Protein AF-A0A1L9UPS9-F1 (afdb_monomer)

Mean predicted aligned error: 12.34 Å

Secondary structure (DSSP, 8-state):
---------------TT-----SEEEPPP-TTTT---S-SS--EEETTHHHHHHHHHHHHHHHH-GGGTTSS--S--TTT--HHHHHSTT--HHHHHHHHHHHHHHHHHIIIIIS------HHHH-HHHHHHH-HHHHHHHT-PPPHHHHHHHHHHHHHHHHHH-HHHHHHHHHHHHHHHHHHHHHTT---SSHHHHHHHHHHHTTHHHH---

Sequence (213 aa):
MDINEGCDSLEQGAEPNAIPFLHSEPAPLDDVTKSHLLTRFQPRRSKYSSVSHDACIECHVDLFGRAGVGKIIGGMNAYDGDFTALCAPEALPERIAFCSYFNEYAFVYDDTTVDAVQPTNPILEDAILTRALGIKKAKELTRPGDTQTKKQLLAKIWALLQEIDPDYLGRCHAKFIEWYETAKLMRDKHFTNLDAYLLNRALDCGAKLVNPS

Structure (mmCIF, N/CA/C/O backbone):
data_AF-A0A1L9UPS9-F1
#
_entry.id   AF-A0A1L9UPS9-F1
#
loop_
_atom_site.group_PDB
_atom_site.id
_atom_site.type_symbol
_atom_site.label_atom_id
_atom_site.label_alt_id
_atom_site.label_comp_id
_atom_site.label_asym_id
_atom_site.label_entity_id
_atom_site.label_seq_id
_atom_site.pdbx_PDB_ins_code
_atom_site.Cartn_x
_atom_site.Cartn_y
_atom_site.Cartn_z
_atom_site.occupancy
_atom_site.B_iso_or_equiv
_atom_site.auth_seq_id
_atom_site.auth_comp_id
_atom_site.auth_asym_id
_atom_site.auth_atom_id
_atom_site.pdbx_PDB_model_num
ATOM 1 N N . MET A 1 1 ? 7.012 -15.417 59.431 1.00 37.38 1 MET A N 1
ATOM 2 C CA . MET A 1 1 ? 8.041 -14.572 58.798 1.00 37.38 1 MET A CA 1
ATOM 3 C C . MET A 1 1 ? 7.720 -14.585 57.325 1.00 37.38 1 MET A C 1
ATOM 5 O O . MET A 1 1 ? 8.134 -15.495 56.622 1.00 37.38 1 MET A O 1
ATOM 9 N N . ASP A 1 2 ? 6.867 -13.647 56.933 1.00 36.28 2 ASP A N 1
ATOM 10 C CA . ASP A 1 2 ? 6.647 -13.280 55.541 1.00 36.28 2 ASP A CA 1
ATOM 11 C C . ASP A 1 2 ? 7.821 -12.427 55.084 1.00 36.28 2 ASP A C 1
ATOM 13 O O . ASP A 1 2 ? 8.235 -11.535 55.828 1.00 36.28 2 ASP A O 1
ATOM 17 N N . ILE A 1 3 ? 8.296 -12.647 53.861 1.00 34.41 3 ILE A N 1
ATOM 18 C CA . ILE A 1 3 ? 8.789 -11.545 53.040 1.00 34.41 3 ILE A CA 1
ATOM 19 C C . ILE A 1 3 ? 8.329 -11.803 51.607 1.00 34.41 3 ILE A C 1
ATOM 21 O O . ILE A 1 3 ? 8.584 -12.852 51.020 1.00 34.41 3 ILE A O 1
ATOM 25 N N . ASN A 1 4 ? 7.566 -10.834 51.132 1.00 35.59 4 ASN A N 1
ATOM 26 C CA . ASN A 1 4 ? 6.901 -10.719 49.854 1.00 35.59 4 ASN A CA 1
ATOM 27 C C . ASN A 1 4 ? 7.753 -9.749 49.020 1.00 35.59 4 ASN A C 1
ATOM 29 O O . ASN A 1 4 ? 7.946 -8.620 49.460 1.00 35.59 4 ASN A O 1
ATOM 33 N N . GLU A 1 5 ? 8.260 -10.163 47.862 1.00 33.78 5 GLU A N 1
ATOM 34 C CA . GLU A 1 5 ? 8.864 -9.289 46.841 1.00 33.78 5 GLU A CA 1
ATOM 35 C C . GLU A 1 5 ? 8.458 -9.912 45.488 1.00 33.78 5 GLU A C 1
ATOM 37 O O . GLU A 1 5 ? 8.829 -11.041 45.193 1.00 33.78 5 GLU A O 1
ATOM 42 N N . GLY A 1 6 ? 7.571 -9.353 44.662 1.00 30.53 6 GLY A N 1
ATOM 43 C CA . GLY A 1 6 ? 7.393 -7.942 44.341 1.00 30.53 6 GLY A CA 1
ATOM 44 C C . GLY A 1 6 ? 8.308 -7.555 43.177 1.00 30.53 6 GLY A C 1
ATOM 45 O O . GLY A 1 6 ? 9.150 -6.684 43.342 1.00 30.53 6 GLY A O 1
ATOM 46 N N . CYS A 1 7 ? 8.192 -8.217 42.018 1.00 31.61 7 CYS A N 1
ATOM 47 C CA . CYS A 1 7 ? 8.883 -7.8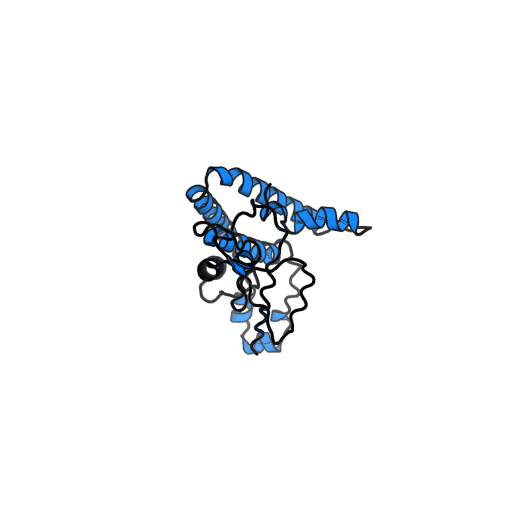02 40.792 1.00 31.61 7 CYS A CA 1
ATOM 48 C C . CYS A 1 7 ? 7.951 -6.923 39.945 1.00 31.61 7 CYS A C 1
ATOM 50 O O . CYS A 1 7 ? 7.500 -7.312 38.872 1.00 31.61 7 CYS A O 1
ATOM 52 N N . ASP A 1 8 ? 7.637 -5.741 40.478 1.00 37.38 8 ASP A N 1
ATOM 53 C CA . ASP A 1 8 ? 7.210 -4.592 39.684 1.00 37.38 8 ASP A CA 1
ATOM 54 C C . ASP A 1 8 ? 8.484 -3.893 39.195 1.00 37.38 8 ASP A C 1
ATOM 56 O O . ASP A 1 8 ? 9.086 -3.096 39.915 1.00 37.38 8 ASP A O 1
ATOM 60 N N . SER A 1 9 ? 8.929 -4.181 37.972 1.00 36.72 9 SER A N 1
ATOM 61 C CA . SER A 1 9 ? 9.888 -3.308 37.291 1.00 36.72 9 SER A CA 1
ATOM 62 C C . SER A 1 9 ? 9.106 -2.291 36.468 1.00 36.72 9 SER A C 1
ATOM 64 O O . SER A 1 9 ? 8.914 -2.448 35.263 1.00 36.72 9 SER A O 1
ATOM 66 N N . LEU A 1 10 ? 8.619 -1.259 37.158 1.00 35.84 10 LEU A N 1
ATOM 67 C CA . LEU A 1 10 ? 8.184 -0.010 36.546 1.00 35.84 10 LEU A CA 1
ATOM 68 C C . LEU A 1 10 ? 9.404 0.634 35.878 1.00 35.84 10 LEU A C 1
ATOM 70 O O . LEU A 1 10 ? 10.372 0.986 36.554 1.00 35.84 10 LEU A O 1
ATOM 74 N N . GLU A 1 11 ? 9.359 0.799 34.558 1.00 37.31 11 GLU A N 1
ATOM 75 C CA . GLU A 1 11 ? 10.309 1.641 33.834 1.00 37.31 11 GLU A CA 1
ATOM 76 C C . GLU A 1 11 ? 10.168 3.093 34.322 1.00 37.31 11 GLU A C 1
ATOM 78 O O . GLU A 1 11 ? 9.283 3.842 33.912 1.00 37.31 11 GLU A O 1
ATOM 83 N N . GLN A 1 12 ? 11.046 3.500 35.238 1.00 34.88 12 GLN A N 1
ATOM 84 C CA . GLN A 1 12 ? 11.272 4.903 35.563 1.00 34.88 12 GLN A CA 1
ATOM 85 C C . GLN A 1 12 ? 12.208 5.496 34.508 1.00 34.88 12 GLN A C 1
ATOM 87 O O . GLN A 1 12 ? 13.413 5.253 34.550 1.00 34.88 12 GLN A O 1
ATOM 92 N N . GLY A 1 13 ? 11.669 6.286 33.573 1.00 40.72 13 GLY A N 1
ATOM 93 C CA . GLY A 1 13 ? 12.525 7.092 32.696 1.00 40.72 13 GLY A CA 1
ATOM 94 C C . GLY A 1 13 ? 11.968 7.614 31.371 1.00 40.72 13 GLY A C 1
ATOM 95 O O . GLY A 1 13 ? 12.783 7.968 30.525 1.00 40.72 13 GLY A O 1
ATOM 96 N N . ALA A 1 14 ? 10.651 7.691 31.149 1.00 38.41 14 ALA A N 1
ATOM 97 C CA . ALA A 1 14 ? 10.101 8.281 29.922 1.00 38.41 14 ALA A CA 1
ATOM 98 C C . ALA A 1 14 ? 9.307 9.569 30.206 1.00 38.41 14 ALA A C 1
ATOM 100 O O . ALA A 1 14 ? 8.427 9.605 31.062 1.00 38.41 14 ALA A O 1
ATOM 101 N N . GLU A 1 15 ? 9.666 10.627 29.481 1.00 40.78 15 GLU A N 1
ATOM 102 C CA . GLU A 1 15 ? 9.068 11.969 29.469 1.00 40.78 15 GLU A CA 1
ATOM 103 C C . GLU A 1 15 ? 7.518 11.978 29.376 1.00 40.78 15 GLU A C 1
ATOM 105 O O . GLU A 1 15 ? 6.944 11.120 28.701 1.00 40.78 15 GLU A O 1
ATOM 110 N N . PRO A 1 16 ? 6.807 12.981 29.942 1.00 45.09 16 PRO A N 1
ATOM 111 C CA . PRO A 1 16 ? 5.342 12.965 30.097 1.00 45.09 16 PRO A CA 1
ATOM 112 C C . PRO A 1 16 ? 4.517 13.199 28.815 1.00 45.09 16 PRO A C 1
ATOM 114 O O . PRO A 1 16 ? 3.310 13.396 28.909 1.00 45.09 16 PRO A O 1
ATOM 117 N N . ASN A 1 17 ? 5.129 13.205 27.628 1.00 47.94 17 ASN A N 1
ATOM 118 C CA . ASN A 1 17 ? 4.477 13.612 26.373 1.00 47.94 17 ASN A CA 1
ATOM 119 C C . ASN A 1 17 ? 4.503 12.531 25.278 1.00 47.94 17 ASN A C 1
ATOM 121 O O . ASN A 1 17 ? 4.479 12.850 24.088 1.00 47.94 17 ASN A O 1
ATOM 125 N N . ALA A 1 18 ? 4.546 11.247 25.641 1.00 64.00 18 ALA A N 1
ATOM 126 C CA . ALA A 1 18 ? 4.316 10.190 24.661 1.00 64.00 18 ALA A CA 1
ATOM 127 C C . ALA A 1 18 ? 2.837 10.210 24.238 1.00 64.00 18 ALA A C 1
ATOM 129 O O . ALA A 1 18 ? 1.952 9.899 25.036 1.00 64.00 18 ALA A O 1
ATOM 130 N N . ILE A 1 19 ? 2.565 10.601 22.989 1.00 71.69 19 ILE A N 1
ATOM 131 C CA . ILE A 1 19 ? 1.224 10.491 22.401 1.00 71.69 19 ILE A CA 1
ATOM 132 C C . ILE A 1 19 ? 0.804 9.017 22.512 1.00 71.69 19 ILE A C 1
ATOM 134 O O . ILE A 1 19 ? 1.548 8.146 22.051 1.00 71.69 19 ILE A O 1
ATOM 138 N N . PRO A 1 20 ? -0.342 8.710 23.143 1.00 87.38 20 PRO A N 1
ATOM 139 C CA . PRO A 1 20 ? -0.763 7.330 23.317 1.00 87.38 20 PRO A CA 1
ATOM 140 C C . PRO A 1 20 ? -1.054 6.683 21.960 1.00 87.38 20 PRO A C 1
ATOM 142 O O . PRO A 1 20 ? -1.628 7.311 21.075 1.00 87.38 20 PRO A O 1
ATOM 145 N N . PHE A 1 21 ? -0.704 5.404 21.820 1.00 92.62 21 PHE A N 1
ATOM 146 C CA . PHE A 1 21 ? -1.134 4.579 20.691 1.00 92.62 21 PHE A CA 1
ATOM 147 C C . PHE A 1 21 ? -2.634 4.290 20.825 1.00 92.62 21 PHE A C 1
ATOM 149 O O . PHE A 1 21 ? -3.055 3.555 21.723 1.00 92.62 21 PHE A O 1
ATOM 156 N N . LEU A 1 22 ? -3.452 4.890 19.963 1.00 95.69 22 LEU A N 1
ATOM 157 C CA . LEU A 1 22 ? -4.912 4.814 20.043 1.00 95.69 22 LEU A CA 1
ATOM 158 C C . LEU A 1 22 ? -5.457 3.695 19.155 1.00 95.69 22 LEU A C 1
ATOM 160 O O . LEU A 1 22 ? -6.395 2.982 19.540 1.00 95.69 22 LEU A O 1
ATOM 164 N N . HIS A 1 23 ? -4.859 3.511 17.982 1.00 96.19 23 HIS A N 1
ATOM 165 C CA . HIS A 1 23 ? -5.416 2.697 16.905 1.00 96.19 23 HIS A CA 1
ATOM 166 C C . HIS A 1 23 ? -4.685 1.373 16.686 1.00 96.19 23 HIS A C 1
ATOM 168 O O . HIS A 1 23 ? -5.142 0.568 15.879 1.00 96.19 23 HIS A O 1
ATOM 174 N N . SER A 1 24 ? -3.633 1.087 17.455 1.00 95.69 24 SER A N 1
ATOM 175 C CA . SER A 1 24 ? -2.864 -0.154 17.340 1.00 95.69 24 SER A CA 1
ATOM 176 C C . SER A 1 24 ? -2.628 -0.885 18.656 1.00 95.69 24 SER A C 1
ATOM 178 O O . SER A 1 24 ? -2.708 -0.327 19.755 1.00 95.69 24 SER A O 1
ATOM 180 N N . GLU A 1 25 ? -2.272 -2.154 18.527 1.00 93.50 25 GLU A N 1
ATOM 181 C CA . GLU A 1 25 ? -1.799 -3.034 19.593 1.00 93.50 25 GLU A CA 1
ATOM 182 C C . GLU A 1 25 ? -0.373 -3.518 19.287 1.00 93.50 25 GLU A C 1
ATOM 184 O O . GLU A 1 25 ? 0.028 -3.510 18.120 1.00 93.50 25 GLU A O 1
ATOM 189 N N . PRO A 1 26 ? 0.428 -3.911 20.295 1.00 90.81 26 PRO A N 1
ATOM 190 C CA . PRO A 1 26 ? 1.690 -4.598 20.044 1.00 90.81 26 PRO A CA 1
ATOM 191 C C . PRO A 1 26 ? 1.451 -5.810 19.139 1.00 90.81 26 PRO A C 1
ATOM 193 O O . PRO A 1 26 ? 0.559 -6.614 19.404 1.00 90.81 26 PRO A O 1
ATOM 196 N N . ALA A 1 27 ? 2.223 -5.925 18.061 1.00 85.31 27 ALA A N 1
ATOM 197 C CA . ALA A 1 27 ? 2.132 -7.085 17.190 1.00 85.31 27 ALA A CA 1
ATOM 198 C C . ALA A 1 27 ? 2.580 -8.330 17.975 1.00 85.31 27 ALA A C 1
ATOM 200 O O . ALA A 1 27 ? 3.557 -8.242 18.731 1.00 85.31 27 ALA A O 1
ATOM 201 N N . PRO A 1 28 ? 1.885 -9.470 17.818 1.00 76.69 28 PRO A N 1
ATOM 202 C CA . PRO A 1 28 ? 2.290 -10.701 18.472 1.00 76.69 28 PRO A CA 1
ATOM 203 C C . PRO A 1 28 ? 3.690 -11.084 17.991 1.00 76.69 28 PRO A C 1
ATOM 205 O O . PRO A 1 28 ? 3.966 -11.106 16.792 1.00 76.69 28 PRO A O 1
ATOM 208 N N . LEU A 1 29 ? 4.588 -11.360 18.933 1.00 73.69 29 LEU A N 1
ATOM 209 C CA . LEU A 1 29 ? 5.857 -11.996 18.615 1.00 73.69 29 LEU A CA 1
ATOM 210 C C . LEU A 1 29 ? 5.585 -13.491 18.499 1.00 73.69 29 LEU A C 1
ATOM 212 O O . LEU A 1 29 ? 4.984 -14.082 19.392 1.00 73.69 29 LEU A O 1
ATOM 216 N N . ASP A 1 30 ? 5.985 -14.089 17.385 1.00 68.38 30 ASP A N 1
ATOM 217 C CA . ASP A 1 30 ? 5.849 -15.527 17.219 1.00 68.38 30 ASP A CA 1
ATOM 218 C C . ASP A 1 30 ? 6.858 -16.268 18.115 1.00 68.38 30 ASP A C 1
ATOM 220 O O . ASP A 1 30 ? 8.078 -16.209 17.910 1.00 68.38 30 ASP A O 1
ATOM 224 N N . ASP A 1 31 ? 6.321 -16.984 19.105 1.00 64.50 31 ASP A N 1
ATOM 225 C CA . ASP A 1 31 ? 7.077 -17.825 20.033 1.00 64.50 31 ASP A CA 1
ATOM 226 C C . ASP A 1 31 ? 7.769 -19.003 19.319 1.00 64.50 31 ASP A C 1
ATOM 228 O O . ASP A 1 31 ? 8.784 -19.515 19.803 1.00 64.50 31 ASP A O 1
ATOM 232 N N . VAL A 1 32 ? 7.258 -19.430 18.154 1.00 61.09 32 VAL A N 1
ATOM 233 C CA . VAL A 1 32 ? 7.776 -20.576 17.387 1.00 61.09 32 VAL A CA 1
ATOM 234 C C . VAL A 1 32 ? 9.036 -20.202 16.608 1.00 61.09 32 VAL A C 1
ATOM 236 O O . VAL A 1 32 ? 10.026 -20.937 16.652 1.00 61.09 32 VAL A O 1
ATOM 239 N N . THR A 1 33 ? 9.048 -19.053 15.928 1.00 59.16 33 THR A N 1
ATOM 240 C CA . THR A 1 33 ? 10.239 -18.546 15.223 1.00 59.16 33 THR A CA 1
ATOM 241 C C . THR A 1 33 ? 11.247 -17.863 16.144 1.00 59.16 33 THR A C 1
ATOM 243 O O . THR A 1 33 ? 12.352 -17.556 15.692 1.00 59.16 33 THR A O 1
ATOM 246 N N . LYS A 1 34 ? 10.905 -17.655 17.430 1.00 57.16 34 LYS A N 1
ATOM 247 C CA . LYS A 1 34 ? 11.702 -16.876 18.395 1.00 57.16 34 LYS A CA 1
ATOM 248 C C . LYS A 1 34 ? 12.145 -15.556 17.776 1.00 57.16 34 LYS A C 1
ATOM 250 O O . LYS A 1 34 ? 13.337 -15.259 17.788 1.00 57.16 34 LYS A O 1
ATOM 255 N N . SER A 1 35 ? 11.212 -14.836 17.151 1.00 56.44 35 SER A N 1
ATOM 256 C CA . SER A 1 35 ? 11.519 -13.705 16.272 1.00 56.44 35 SER A CA 1
ATOM 257 C C . SER A 1 35 ? 12.499 -12.727 16.933 1.00 56.44 35 SER A C 1
ATOM 259 O O . SER A 1 35 ? 12.133 -11.884 17.753 1.00 56.44 35 SER A O 1
ATOM 261 N N . HIS A 1 36 ? 13.784 -12.872 16.600 1.00 62.44 36 HIS A N 1
ATOM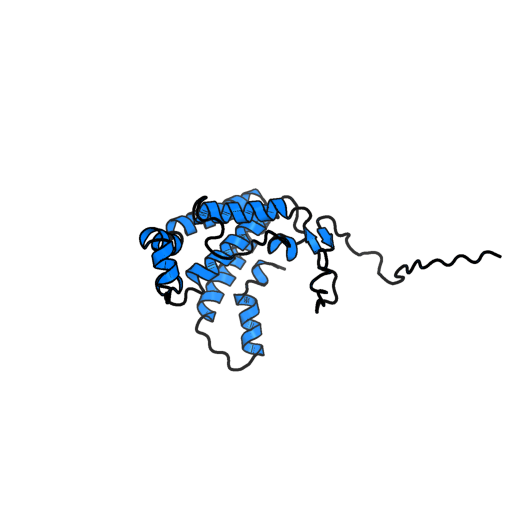 262 C CA . HIS A 1 36 ? 14.847 -11.985 17.042 1.00 62.44 36 HIS A CA 1
ATOM 263 C C . HIS A 1 36 ? 14.814 -10.790 16.112 1.00 62.44 36 HIS A C 1
ATOM 265 O O . HIS A 1 36 ? 15.553 -10.695 15.131 1.00 62.44 36 HIS A O 1
ATOM 271 N N . LEU A 1 37 ? 13.877 -9.899 16.393 1.00 63.62 37 LEU A N 1
ATOM 272 C CA . LEU A 1 37 ? 13.754 -8.669 15.656 1.00 63.62 37 LEU A CA 1
ATOM 273 C C . LEU A 1 37 ? 15.048 -7.860 15.793 1.00 63.62 37 LEU A C 1
ATOM 275 O O . LEU A 1 37 ? 15.525 -7.597 16.894 1.00 63.62 37 LEU A O 1
ATOM 279 N N . LEU A 1 38 ? 15.590 -7.409 14.661 1.00 69.19 38 LEU A N 1
ATOM 280 C CA . LEU A 1 38 ? 16.681 -6.428 14.651 1.00 69.19 38 LEU A CA 1
ATOM 281 C C . LEU A 1 38 ? 16.209 -5.041 15.121 1.00 69.19 38 LEU A C 1
ATOM 283 O O . LEU A 1 38 ? 17.026 -4.142 15.327 1.00 69.19 38 LEU A O 1
ATOM 287 N N . THR A 1 39 ? 14.892 -4.845 15.261 1.00 70.00 39 THR A N 1
ATOM 288 C CA . THR A 1 39 ? 14.316 -3.579 15.705 1.00 70.00 39 THR A CA 1
ATOM 289 C C . THR A 1 39 ? 14.501 -3.379 17.206 1.00 70.00 39 THR A C 1
ATOM 291 O O . THR A 1 39 ? 14.318 -4.287 18.012 1.00 70.00 39 THR A O 1
ATOM 294 N N . ARG A 1 40 ? 14.834 -2.141 17.579 1.00 76.44 40 ARG A N 1
ATOM 295 C CA . ARG A 1 40 ? 14.851 -1.667 18.971 1.00 76.44 40 ARG A CA 1
ATOM 296 C C . ARG A 1 40 ? 13.486 -1.146 19.433 1.00 76.44 40 ARG A C 1
ATOM 298 O O . ARG A 1 40 ? 13.369 -0.642 20.542 1.00 76.44 40 ARG A O 1
ATOM 305 N N . PHE A 1 41 ? 12.478 -1.229 18.570 1.00 79.75 41 PHE A N 1
ATOM 306 C CA . PHE A 1 41 ? 11.119 -0.757 18.806 1.00 79.75 41 PHE A CA 1
ATOM 307 C C . PHE A 1 41 ? 10.151 -1.935 18.795 1.00 79.75 41 PHE A C 1
ATOM 309 O O . PHE A 1 41 ? 10.299 -2.833 17.965 1.00 79.75 41 PHE A O 1
ATOM 316 N N . GLN A 1 42 ? 9.136 -1.890 19.660 1.00 84.25 42 GLN A N 1
ATOM 317 C CA . GLN A 1 42 ? 8.028 -2.844 19.671 1.00 84.25 42 GLN A CA 1
ATOM 318 C C . GLN A 1 42 ? 7.191 -2.688 18.389 1.00 84.25 42 GLN A C 1
ATOM 320 O O . GLN A 1 42 ? 6.550 -1.642 18.232 1.00 84.25 42 GLN A O 1
ATOM 325 N N . PRO A 1 43 ? 7.139 -3.687 17.483 1.00 87.12 43 PRO A N 1
ATOM 326 C CA . PRO A 1 43 ? 6.241 -3.624 16.338 1.00 87.12 43 PRO A CA 1
ATOM 327 C C . PRO A 1 43 ? 4.789 -3.586 16.799 1.00 87.12 43 PRO A C 1
ATOM 329 O O . PRO A 1 43 ? 4.438 -4.133 17.853 1.00 87.12 43 PRO A O 1
ATOM 332 N N . ARG A 1 44 ? 3.942 -2.941 15.999 1.00 90.88 44 ARG A N 1
ATOM 333 C CA . ARG A 1 44 ? 2.521 -2.760 16.286 1.00 90.88 44 ARG A CA 1
ATOM 334 C C . ARG A 1 44 ? 1.688 -3.116 15.066 1.00 90.88 44 ARG A C 1
ATOM 336 O O . ARG A 1 44 ? 2.157 -2.995 13.940 1.00 90.88 44 ARG A O 1
ATOM 343 N N . ARG A 1 45 ? 0.451 -3.524 15.313 1.00 93.31 45 ARG A N 1
ATOM 344 C CA . ARG A 1 45 ? -0.550 -3.839 14.297 1.00 93.31 45 ARG A CA 1
ATOM 345 C C . ARG A 1 45 ? -1.789 -2.992 14.532 1.00 93.3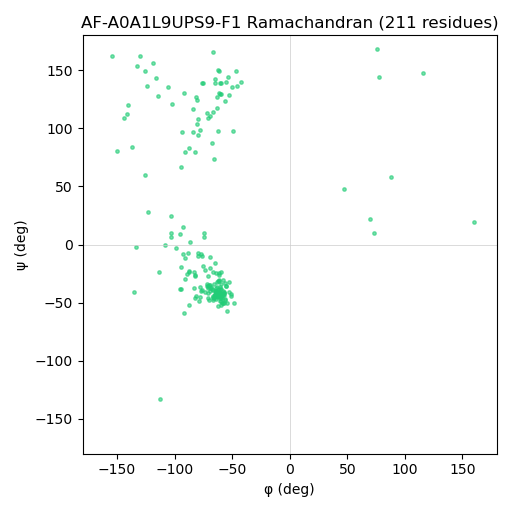1 45 ARG A C 1
ATOM 347 O O . ARG A 1 45 ? -2.228 -2.840 15.673 1.00 93.31 45 ARG A O 1
ATOM 354 N N . SER A 1 46 ? -2.357 -2.441 13.464 1.00 95.75 46 SER A N 1
ATOM 355 C CA . SER A 1 46 ? -3.619 -1.710 13.550 1.00 95.75 46 SER A CA 1
ATOM 356 C C . SER A 1 46 ? -4.750 -2.603 14.071 1.00 95.75 46 SER A C 1
ATOM 358 O O . SER A 1 46 ? -4.922 -3.738 13.624 1.00 95.75 46 SER A O 1
ATOM 360 N N . LYS A 1 47 ? -5.591 -2.054 14.952 1.00 96.25 47 LYS A N 1
ATOM 361 C CA . LYS A 1 47 ? -6.854 -2.669 15.396 1.00 96.25 47 LYS A CA 1
ATO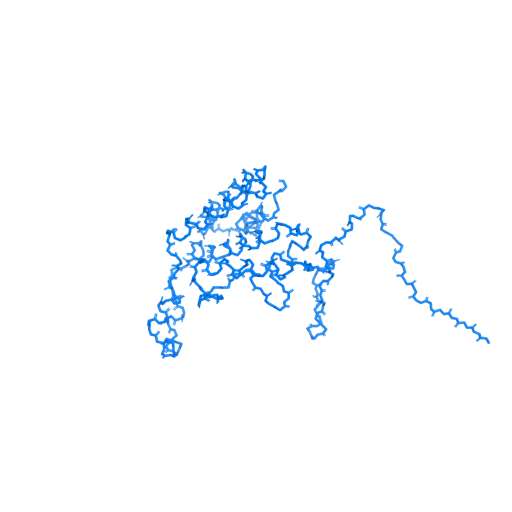M 362 C C . LYS A 1 47 ? -7.866 -2.803 14.251 1.00 96.25 47 LYS A C 1
ATOM 364 O O . LYS A 1 47 ? -8.826 -3.556 14.368 1.00 96.25 47 LYS A O 1
ATOM 369 N N . TYR A 1 48 ? -7.644 -2.088 13.147 1.00 96.50 48 TYR A N 1
ATOM 370 C CA . TYR A 1 48 ? -8.498 -2.067 11.959 1.00 96.50 48 TYR A CA 1
ATOM 371 C C . TYR A 1 48 ? -7.926 -2.907 10.809 1.00 96.50 48 TYR A C 1
ATOM 373 O O . TYR A 1 48 ? -8.244 -2.668 9.646 1.00 96.50 48 TYR A O 1
ATOM 381 N N . SER A 1 49 ? -7.088 -3.904 11.114 1.00 94.69 49 SER A N 1
ATOM 382 C CA . SER A 1 49 ? -6.454 -4.751 10.096 1.00 94.69 49 SER A CA 1
ATOM 383 C C . SER A 1 49 ? -7.457 -5.478 9.193 1.00 94.69 49 SER A C 1
ATOM 385 O O . SER A 1 49 ? -7.155 -5.680 8.026 1.00 94.69 49 SER A O 1
ATOM 387 N N . SER A 1 50 ? -8.658 -5.825 9.669 1.00 95.06 50 SER A N 1
ATOM 388 C CA . SER A 1 50 ? -9.692 -6.414 8.803 1.00 95.06 50 SER A CA 1
ATOM 389 C C . SER A 1 50 ? -10.181 -5.437 7.731 1.00 95.06 50 SER A C 1
ATOM 391 O O . SER A 1 50 ? -10.284 -5.808 6.571 1.00 95.06 50 SER A O 1
ATOM 393 N N . VAL A 1 51 ? -10.409 -4.174 8.101 1.00 96.69 51 VAL A N 1
ATOM 394 C CA . VAL A 1 51 ? -10.822 -3.102 7.178 1.00 96.69 51 VAL A CA 1
ATOM 395 C C . VAL A 1 51 ? -9.732 -2.833 6.136 1.00 96.69 51 VAL A C 1
ATOM 397 O O . VAL A 1 51 ? -10.015 -2.666 4.952 1.00 96.69 51 VAL A O 1
ATOM 400 N N . SER A 1 52 ? -8.482 -2.815 6.594 1.00 96.81 52 SER A N 1
ATOM 401 C CA . SER A 1 52 ? -7.274 -2.706 5.772 1.00 96.81 52 SER A CA 1
ATOM 402 C C . SER A 1 52 ? -7.206 -3.845 4.739 1.00 96.81 52 SER A C 1
ATOM 404 O O . SER A 1 52 ? -7.122 -3.605 3.533 1.00 96.81 52 SER A O 1
ATOM 406 N N . HIS A 1 53 ? -7.375 -5.086 5.200 1.00 96.12 53 HIS A N 1
ATOM 407 C CA . HIS A 1 53 ? -7.346 -6.289 4.374 1.00 96.12 53 HIS A CA 1
ATOM 408 C C . HIS A 1 53 ? -8.497 -6.357 3.357 1.00 96.12 53 HIS A C 1
ATOM 410 O O . HIS A 1 53 ? -8.265 -6.665 2.187 1.00 96.12 53 HIS A O 1
ATOM 416 N N . ASP A 1 54 ? -9.723 -6.025 3.770 1.00 96.50 54 ASP A N 1
ATOM 417 C CA . ASP A 1 54 ? -10.896 -5.996 2.891 1.00 96.50 54 ASP A CA 1
ATOM 418 C C . ASP A 1 54 ? -10.704 -5.006 1.733 1.00 96.50 54 ASP A C 1
ATOM 420 O O . ASP A 1 54 ? -11.065 -5.305 0.593 1.00 96.50 54 ASP A O 1
ATOM 424 N N . ALA A 1 55 ? -10.068 -3.859 1.989 1.00 97.06 55 ALA A N 1
ATOM 425 C CA . ALA A 1 55 ? -9.760 -2.873 0.958 1.00 97.06 55 ALA A CA 1
ATOM 426 C C . ALA A 1 55 ? -8.694 -3.364 -0.040 1.00 97.06 55 ALA A C 1
ATOM 428 O O . ALA A 1 55 ? -8.808 -3.108 -1.243 1.00 97.06 55 ALA A O 1
ATOM 429 N N . CYS A 1 56 ? -7.688 -4.118 0.417 1.00 96.44 56 CYS A N 1
ATOM 430 C CA . CYS A 1 56 ? -6.754 -4.795 -0.486 1.00 96.44 56 CYS A CA 1
ATOM 431 C C . CYS A 1 56 ? -7.473 -5.847 -1.353 1.00 96.44 56 CYS A C 1
ATOM 433 O O . CYS A 1 56 ? -7.264 -5.897 -2.568 1.00 96.44 56 CYS A O 1
ATOM 435 N N . ILE A 1 57 ? -8.377 -6.643 -0.767 1.00 95.44 57 ILE A N 1
ATOM 436 C CA . ILE A 1 57 ? -9.209 -7.598 -1.519 1.00 95.44 57 ILE A CA 1
ATOM 437 C C . ILE A 1 57 ? -10.053 -6.863 -2.565 1.00 95.44 57 ILE A C 1
ATOM 439 O O . ILE A 1 57 ? -10.114 -7.299 -3.716 1.00 95.44 57 ILE A O 1
ATOM 443 N N . GLU A 1 58 ? -10.682 -5.745 -2.200 1.00 96.69 58 GLU A N 1
ATOM 444 C CA . GLU A 1 58 ? -11.462 -4.921 -3.126 1.00 96.69 58 GLU A CA 1
ATOM 445 C C . GLU A 1 58 ? -10.607 -4.434 -4.302 1.00 96.69 58 GLU A C 1
ATOM 447 O O . GLU A 1 58 ? -11.028 -4.555 -5.452 1.00 96.69 58 GLU A O 1
ATOM 452 N N . CYS A 1 59 ? -9.378 -3.977 -4.044 1.00 95.12 59 CYS A N 1
ATOM 453 C CA . CYS A 1 59 ? -8.439 -3.579 -5.093 1.00 95.12 59 CYS A CA 1
ATOM 454 C C . CYS A 1 59 ? -8.179 -4.723 -6.086 1.00 95.12 59 CYS A C 1
ATOM 456 O O . CYS A 1 59 ? -8.241 -4.533 -7.304 1.00 95.12 59 CYS A O 1
ATOM 458 N N . HIS A 1 60 ? -7.986 -5.946 -5.590 1.00 92.44 60 HIS A N 1
ATOM 459 C CA . HIS A 1 60 ? -7.843 -7.121 -6.447 1.00 92.44 60 HIS A CA 1
ATOM 460 C C . HIS A 1 60 ? -9.106 -7.448 -7.244 1.00 92.44 60 HIS A C 1
ATOM 462 O O . HIS A 1 60 ? -9.012 -7.832 -8.413 1.00 92.44 60 HIS A O 1
ATOM 468 N N . VAL A 1 61 ? -10.285 -7.318 -6.632 1.00 93.62 61 VAL A N 1
ATOM 469 C CA . VAL A 1 61 ? -11.564 -7.527 -7.320 1.00 93.62 61 VAL A CA 1
ATOM 470 C C . VAL A 1 61 ? -11.727 -6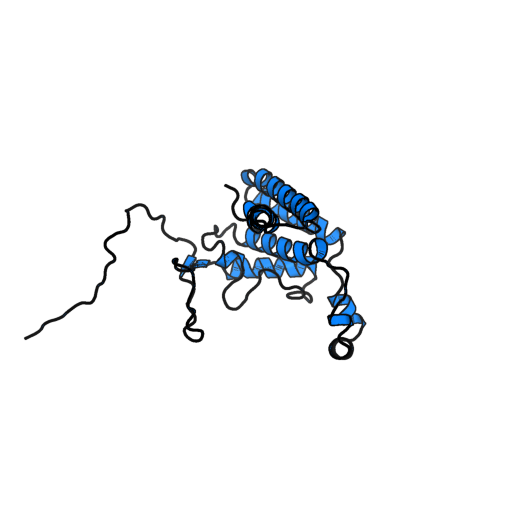.519 -8.456 1.00 93.62 61 VAL A C 1
ATOM 472 O O . VAL A 1 61 ? -12.140 -6.910 -9.546 1.00 93.62 61 VAL A O 1
ATOM 475 N N . ASP A 1 62 ? -11.354 -5.262 -8.244 1.00 92.31 62 ASP A N 1
ATOM 476 C CA . ASP A 1 62 ? -11.452 -4.218 -9.263 1.00 92.31 62 ASP A CA 1
ATOM 477 C C . ASP A 1 62 ? -10.421 -4.402 -10.388 1.00 92.31 62 ASP A C 1
ATOM 479 O O . ASP A 1 62 ? -10.721 -4.166 -11.561 1.00 92.31 62 ASP A O 1
ATOM 483 N N . LEU A 1 63 ? -9.215 -4.874 -10.060 1.00 87.88 63 LEU A N 1
ATOM 484 C CA . LEU A 1 63 ? -8.149 -5.124 -11.034 1.00 87.88 63 LEU A CA 1
ATOM 485 C C . LEU A 1 63 ? -8.366 -6.399 -11.860 1.00 87.88 63 LEU A C 1
ATOM 487 O O . LEU A 1 63 ? -8.040 -6.433 -13.051 1.00 87.88 63 LEU A O 1
ATOM 491 N N . PHE A 1 64 ? -8.864 -7.464 -11.230 1.00 87.19 64 PHE A N 1
ATOM 492 C CA . PHE A 1 64 ? -8.807 -8.825 -11.775 1.00 87.19 64 PHE A CA 1
ATOM 493 C C . PHE A 1 64 ? -10.127 -9.598 -11.691 1.00 87.19 64 PHE A C 1
ATOM 495 O O . PHE A 1 64 ? -10.205 -10.735 -12.165 1.00 87.19 64 PHE A O 1
ATOM 502 N N . GLY A 1 65 ? -11.169 -9.007 -11.110 1.00 89.12 65 GLY A N 1
ATOM 503 C CA . GLY A 1 65 ? -12.416 -9.685 -10.780 1.00 89.12 65 GLY A CA 1
ATOM 504 C C . GLY A 1 65 ? -12.292 -10.582 -9.545 1.00 89.12 65 GLY A C 1
ATOM 505 O O . GLY A 1 65 ? -11.204 -10.915 -9.080 1.00 89.12 65 GLY A O 1
ATOM 506 N N . ARG A 1 66 ? -13.435 -11.049 -9.027 1.00 90.19 66 ARG A N 1
ATOM 507 C CA . ARG A 1 66 ? -13.504 -11.897 -7.816 1.00 90.19 66 ARG A CA 1
ATOM 508 C C . ARG A 1 66 ? -12.652 -13.166 -7.884 1.00 90.19 66 ARG A C 1
ATOM 510 O O . ARG A 1 66 ? -12.097 -13.580 -6.877 1.00 90.19 66 ARG A O 1
ATOM 517 N N . ALA A 1 67 ? -12.543 -13.781 -9.060 1.00 86.69 67 ALA A N 1
ATOM 518 C CA . ALA A 1 67 ? -11.729 -14.981 -9.251 1.00 86.69 67 ALA A CA 1
ATOM 519 C C . ALA A 1 67 ? -10.215 -14.691 -9.320 1.00 86.69 67 ALA A C 1
ATOM 521 O O . ALA A 1 67 ? -9.424 -15.629 -9.337 1.00 86.69 67 ALA A O 1
ATOM 522 N N . GLY A 1 68 ? -9.820 -13.416 -9.398 1.00 84.06 68 GLY A N 1
ATOM 523 C CA . GLY A 1 68 ? -8.435 -12.961 -9.496 1.00 84.06 68 GLY A CA 1
ATOM 524 C C . GLY A 1 68 ? -7.857 -12.402 -8.192 1.00 84.06 68 GLY A C 1
ATOM 525 O O . GLY A 1 68 ? -6.767 -11.830 -8.208 1.00 84.06 68 GLY A O 1
ATOM 526 N N . VAL A 1 69 ? -8.554 -12.549 -7.063 1.00 88.62 69 VAL A N 1
ATOM 527 C CA . VAL A 1 69 ? -7.993 -12.202 -5.748 1.00 88.62 69 VAL A CA 1
ATOM 528 C C . VAL A 1 69 ? -6.764 -13.072 -5.469 1.00 88.62 69 VAL A C 1
ATOM 530 O O . VAL A 1 69 ? -6.798 -14.281 -5.683 1.00 88.62 69 VAL A O 1
ATOM 533 N N . GLY A 1 70 ? -5.656 -12.442 -5.064 1.00 84.75 70 GLY A N 1
ATOM 534 C CA . GLY A 1 70 ? -4.362 -13.113 -4.864 1.00 84.75 70 GLY A CA 1
ATOM 535 C C . GLY A 1 70 ? -3.618 -13.515 -6.147 1.00 84.75 70 GLY A C 1
ATOM 536 O O . GLY A 1 70 ? -2.631 -14.239 -6.075 1.00 84.75 70 GLY A O 1
ATOM 537 N N . LYS A 1 71 ? -4.066 -13.067 -7.329 1.00 82.69 71 LYS A N 1
ATOM 538 C CA . LYS A 1 71 ? -3.400 -13.349 -8.616 1.00 82.69 71 LYS A CA 1
ATOM 539 C C . LYS A 1 71 ? -1.969 -12.796 -8.700 1.00 82.69 71 LYS A C 1
ATOM 541 O O . LYS A 1 71 ? -1.142 -13.371 -9.399 1.00 82.69 71 LYS A O 1
ATOM 546 N N . ILE A 1 72 ? -1.709 -11.678 -8.027 1.00 82.50 72 ILE A N 1
ATOM 547 C CA . ILE A 1 72 ? -0.396 -11.038 -7.877 1.00 82.50 72 ILE A CA 1
ATOM 548 C C . ILE A 1 72 ? -0.159 -10.858 -6.377 1.00 82.50 72 ILE A C 1
ATOM 550 O O . ILE A 1 72 ? -1.123 -10.729 -5.622 1.00 82.50 72 ILE A O 1
ATOM 554 N N . ILE A 1 73 ? 1.095 -10.907 -5.939 1.00 83.06 73 ILE A N 1
ATOM 555 C CA . ILE A 1 73 ? 1.442 -10.645 -4.542 1.00 83.06 73 ILE A CA 1
ATOM 556 C C . ILE A 1 73 ? 1.566 -9.130 -4.383 1.00 83.06 73 ILE A C 1
ATOM 558 O O . ILE A 1 73 ? 2.412 -8.523 -5.023 1.00 83.06 73 ILE A O 1
ATOM 562 N N . GLY A 1 74 ? 0.707 -8.528 -3.564 1.00 87.56 74 GLY A N 1
ATOM 563 C CA . GLY A 1 74 ? 0.815 -7.125 -3.167 1.00 87.56 74 GLY A CA 1
ATOM 564 C C . GLY A 1 74 ? 1.146 -6.995 -1.682 1.00 87.56 74 GLY A C 1
ATOM 565 O O . GLY A 1 74 ? 2.027 -7.685 -1.168 1.00 87.56 74 GLY A O 1
ATOM 566 N N . GLY A 1 75 ? 0.426 -6.124 -0.980 1.00 89.50 75 GLY A N 1
ATOM 567 C CA . GLY A 1 75 ? 0.578 -5.884 0.453 1.00 89.50 75 GLY A CA 1
ATOM 568 C C . GLY A 1 75 ? -0.265 -6.807 1.339 1.00 89.50 75 GLY A C 1
ATOM 569 O O . GLY A 1 75 ? -0.109 -6.769 2.559 1.00 89.50 75 GLY A O 1
ATOM 570 N N . MET A 1 76 ? -1.155 -7.632 0.773 1.00 90.75 76 MET A N 1
ATOM 571 C CA . MET A 1 76 ? -1.993 -8.557 1.547 1.00 90.75 76 MET A CA 1
ATOM 572 C C . MET A 1 76 ? -1.181 -9.616 2.307 1.00 90.75 76 MET A C 1
ATOM 574 O O . MET A 1 76 ? -0.457 -10.414 1.714 1.00 90.75 76 MET A O 1
ATOM 578 N N . ASN A 1 77 ? -1.420 -9.724 3.615 1.00 87.94 77 ASN A N 1
ATOM 579 C CA . ASN A 1 77 ? -0.997 -10.856 4.438 1.00 87.94 77 ASN A CA 1
ATOM 580 C C . ASN A 1 77 ? -2.105 -11.174 5.455 1.00 87.94 77 ASN A C 1
ATOM 582 O O . ASN A 1 77 ? -2.402 -10.381 6.344 1.00 87.94 77 ASN A O 1
ATOM 586 N N . ALA A 1 78 ? -2.739 -12.338 5.296 1.00 81.00 78 ALA A N 1
ATOM 587 C CA . ALA A 1 78 ? -3.864 -12.767 6.128 1.00 81.00 78 ALA A CA 1
ATOM 588 C C . ALA A 1 78 ? -3.447 -13.331 7.501 1.00 81.00 78 ALA A C 1
ATOM 590 O O . ALA A 1 78 ? -4.311 -13.584 8.336 1.00 81.00 78 ALA A O 1
ATOM 591 N N . TYR A 1 79 ? -2.150 -13.569 7.721 1.00 82.44 79 TYR A N 1
ATOM 592 C CA . TYR A 1 79 ? -1.629 -14.147 8.957 1.00 82.44 79 TYR A CA 1
ATOM 593 C C . TYR A 1 79 ? -1.239 -13.050 9.958 1.00 82.44 79 TYR A C 1
ATOM 595 O O . TYR A 1 79 ? -1.831 -12.959 11.033 1.00 82.44 79 TYR A O 1
ATOM 603 N N . ASP A 1 80 ? -0.313 -12.167 9.575 1.00 81.06 80 ASP A N 1
ATOM 604 C CA . ASP A 1 80 ? 0.220 -11.132 10.478 1.00 81.06 80 ASP A CA 1
ATOM 605 C C . ASP A 1 80 ? -0.498 -9.779 10.354 1.00 81.06 80 ASP A C 1
ATOM 607 O O . ASP A 1 80 ? -0.452 -8.964 11.277 1.00 81.06 80 ASP A O 1
ATOM 611 N N . GLY A 1 81 ? -1.202 -9.553 9.243 1.00 86.06 81 GLY A N 1
ATOM 612 C CA . GLY A 1 81 ? -1.783 -8.267 8.854 1.00 86.06 81 GLY A CA 1
ATOM 613 C C . GLY A 1 81 ? -1.142 -7.742 7.571 1.00 86.06 81 GLY A C 1
ATOM 614 O O . GLY A 1 81 ? 0.033 -7.989 7.305 1.00 86.06 81 GLY A O 1
ATOM 615 N N . ASP A 1 82 ? -1.918 -7.033 6.753 1.00 93.19 82 ASP A N 1
ATOM 616 C CA . ASP A 1 82 ? -1.415 -6.440 5.515 1.00 93.19 82 ASP A CA 1
ATOM 617 C C . ASP A 1 82 ? -0.392 -5.321 5.776 1.00 93.19 82 ASP A C 1
ATOM 619 O O . ASP A 1 82 ? -0.259 -4.790 6.884 1.00 93.19 82 ASP A O 1
ATOM 623 N N . PHE A 1 83 ? 0.330 -4.949 4.719 1.00 94.25 83 PHE A N 1
ATOM 624 C CA . PHE A 1 83 ? 1.394 -3.951 4.762 1.00 94.25 83 PHE A CA 1
ATOM 625 C C . PHE A 1 83 ? 0.960 -2.644 5.436 1.00 94.25 83 PHE A C 1
ATOM 627 O O . PHE A 1 83 ? 1.693 -2.108 6.265 1.00 94.25 83 PHE A O 1
ATOM 634 N N . THR A 1 84 ? -0.233 -2.128 5.131 1.00 95.69 84 THR A N 1
ATOM 635 C CA . THR A 1 84 ? -0.685 -0.843 5.683 1.00 95.69 84 THR A CA 1
ATOM 636 C C . THR A 1 84 ? -0.999 -0.970 7.169 1.00 95.69 84 THR A C 1
ATOM 638 O O . THR A 1 84 ? -0.575 -0.121 7.955 1.00 95.69 84 THR A O 1
ATOM 641 N N . ALA A 1 85 ? -1.655 -2.058 7.579 1.00 95.38 85 ALA A N 1
ATOM 642 C CA . ALA A 1 85 ? -1.952 -2.326 8.984 1.00 95.38 85 ALA A CA 1
ATOM 643 C C . ALA A 1 85 ? -0.694 -2.480 9.861 1.00 95.38 85 ALA A C 1
ATOM 645 O O . ALA A 1 85 ? -0.765 -2.220 11.067 1.00 95.38 85 ALA A O 1
ATOM 646 N N . LEU A 1 86 ? 0.440 -2.887 9.278 1.00 92.88 86 LEU A N 1
ATOM 647 C CA . LEU A 1 86 ? 1.719 -3.063 9.975 1.00 92.88 86 LEU A CA 1
ATOM 648 C C . LEU A 1 86 ? 2.645 -1.840 9.883 1.00 92.88 86 LEU A C 1
ATOM 650 O O . LEU A 1 86 ? 3.325 -1.510 10.854 1.00 92.88 86 LEU A O 1
ATOM 654 N N . CYS A 1 87 ? 2.686 -1.153 8.740 1.00 92.56 87 CYS A N 1
ATOM 655 C CA . CYS A 1 87 ? 3.579 -0.011 8.516 1.00 92.56 87 CYS A CA 1
ATOM 656 C C . CYS A 1 87 ? 2.963 1.335 8.922 1.00 92.56 87 CYS A C 1
ATOM 658 O O . CYS A 1 87 ? 3.698 2.258 9.269 1.00 92.56 87 CYS A O 1
ATOM 660 N N . ALA A 1 88 ? 1.634 1.443 8.929 1.00 94.00 88 ALA A N 1
ATOM 661 C CA . ALA A 1 88 ? 0.892 2.601 9.423 1.00 94.00 88 ALA A CA 1
ATOM 662 C C . ALA A 1 88 ? -0.136 2.170 10.490 1.00 94.00 88 ALA A C 1
ATOM 664 O O . ALA A 1 88 ? -1.338 2.388 10.329 1.00 94.00 88 ALA A O 1
ATOM 665 N N . PRO A 1 89 ? 0.308 1.559 11.607 1.00 94.38 89 PRO A N 1
ATOM 666 C CA . PRO A 1 89 ? -0.595 0.932 12.570 1.00 94.38 89 PRO A CA 1
ATOM 667 C C . PRO A 1 89 ? -1.496 1.948 13.298 1.00 94.38 89 PRO A C 1
ATOM 669 O O . PRO A 1 89 ? -2.586 1.594 13.744 1.00 94.38 89 PRO A O 1
ATOM 672 N N . GLU A 1 90 ? -1.075 3.215 13.368 1.00 95.38 90 GLU A N 1
ATOM 673 C CA . GLU A 1 90 ? -1.857 4.339 13.906 1.00 95.38 90 GLU A CA 1
ATOM 674 C C . GLU A 1 90 ? -2.656 5.108 12.837 1.00 95.38 90 GLU A C 1
ATOM 676 O O . GLU A 1 90 ? -3.115 6.221 13.092 1.00 95.38 90 GLU A O 1
ATOM 681 N N . ALA A 1 91 ? -2.825 4.550 11.632 1.00 94.62 91 ALA A N 1
ATOM 682 C CA . ALA A 1 91 ? -3.694 5.147 10.625 1.00 94.62 91 ALA A CA 1
ATOM 683 C C . ALA A 1 91 ? -5.109 5.361 11.183 1.00 94.62 91 ALA A C 1
ATOM 685 O O . ALA A 1 91 ? -5.653 4.513 11.898 1.00 94.62 91 ALA A O 1
ATOM 686 N N . LEU A 1 92 ? -5.702 6.503 10.828 1.00 94.62 92 LEU A N 1
ATOM 687 C CA . LEU A 1 92 ? -7.052 6.844 11.258 1.00 94.62 92 LEU A CA 1
ATOM 688 C C . LEU A 1 92 ? -8.055 5.791 10.749 1.00 94.62 92 LEU A C 1
ATOM 690 O O . LEU A 1 92 ? -7.945 5.371 9.589 1.00 94.62 92 LEU A O 1
ATOM 694 N N . PRO A 1 93 ? -9.039 5.384 11.573 1.00 94.50 93 PRO A N 1
ATOM 695 C CA . PRO A 1 93 ? -10.007 4.342 11.219 1.00 94.50 93 PRO A CA 1
ATOM 696 C C . PRO A 1 93 ? -10.719 4.610 9.887 1.00 94.50 93 PRO A C 1
ATOM 698 O O . PRO A 1 93 ? -10.897 3.711 9.072 1.00 94.50 93 PRO A O 1
ATOM 701 N N . GLU A 1 94 ? -11.081 5.867 9.639 1.00 93.62 94 GLU A N 1
ATOM 702 C CA . GLU A 1 94 ? -11.777 6.320 8.436 1.00 93.62 94 GLU A CA 1
ATOM 703 C C . GLU A 1 94 ? -10.870 6.450 7.200 1.00 93.62 94 GLU A C 1
ATOM 705 O O . GLU A 1 94 ? -11.365 6.660 6.096 1.00 93.62 94 GLU A O 1
ATOM 710 N N . ARG A 1 95 ? -9.545 6.311 7.357 1.00 94.62 95 ARG A N 1
ATOM 711 C CA . ARG A 1 95 ? -8.563 6.464 6.267 1.00 94.62 95 ARG A CA 1
ATOM 712 C C . ARG A 1 95 ? -7.836 5.174 5.913 1.00 94.62 95 ARG A C 1
ATOM 714 O O . ARG A 1 95 ? -7.353 5.050 4.790 1.00 94.62 95 ARG A O 1
ATOM 721 N N . ILE A 1 96 ? -7.758 4.212 6.834 1.00 96.00 96 ILE A N 1
ATOM 722 C CA . ILE A 1 96 ? -6.953 2.999 6.639 1.00 96.00 96 ILE A CA 1
ATOM 723 C C . ILE A 1 96 ? -7.407 2.178 5.425 1.00 96.00 96 ILE A C 1
ATOM 725 O O . ILE A 1 96 ? -6.557 1.686 4.688 1.00 96.00 96 ILE A O 1
ATOM 729 N N . ALA A 1 97 ? -8.714 2.103 5.148 1.00 96.69 97 ALA A N 1
ATOM 730 C CA . ALA A 1 97 ? -9.236 1.426 3.958 1.00 96.69 97 ALA A CA 1
ATOM 731 C C . ALA A 1 97 ? -8.680 2.049 2.667 1.00 96.69 97 ALA A C 1
ATOM 733 O O . ALA A 1 97 ? -8.129 1.350 1.819 1.00 96.69 97 ALA A O 1
ATOM 734 N N . PHE A 1 98 ? -8.761 3.378 2.545 1.00 95.75 98 PHE A N 1
ATOM 735 C CA . PHE A 1 98 ? -8.231 4.102 1.390 1.00 95.75 98 PHE A CA 1
ATOM 736 C C . PHE A 1 98 ? -6.720 3.895 1.238 1.00 95.75 98 PHE A C 1
ATOM 738 O O . PHE A 1 98 ? -6.260 3.550 0.150 1.00 95.75 98 PHE A O 1
ATOM 745 N N . CYS A 1 99 ? -5.955 4.060 2.323 1.00 95.00 99 CYS A N 1
ATOM 746 C CA . CYS A 1 99 ? -4.504 3.869 2.301 1.00 95.00 99 CYS A CA 1
ATOM 747 C C . CYS A 1 99 ? -4.130 2.460 1.827 1.00 95.00 99 CYS A C 1
ATOM 749 O O . CYS A 1 99 ? -3.215 2.302 1.025 1.00 95.00 99 CYS A O 1
ATOM 751 N N . SER A 1 100 ? -4.872 1.451 2.278 1.00 96.44 100 SER A N 1
ATOM 752 C CA . SER A 1 100 ? -4.623 0.048 1.937 1.00 96.44 100 SER A CA 1
ATOM 753 C C . SER A 1 100 ? -4.962 -0.253 0.490 1.00 96.44 100 SER A C 1
ATOM 755 O O . SER A 1 100 ? -4.134 -0.813 -0.220 1.00 96.44 100 SER A O 1
ATOM 757 N N . TYR A 1 101 ? -6.118 0.216 0.014 1.00 96.25 101 TYR A N 1
ATOM 758 C CA . TYR A 1 101 ? -6.492 0.118 -1.395 1.00 96.25 101 TYR A CA 1
ATOM 759 C C . TYR A 1 101 ? -5.436 0.772 -2.301 1.00 96.25 101 TYR A C 1
ATOM 761 O O . TYR A 1 101 ? -5.018 0.195 -3.306 1.00 96.25 101 TYR A O 1
ATOM 769 N N . PHE A 1 102 ? -4.996 1.983 -1.944 1.00 94.38 102 PHE A N 1
ATOM 770 C CA . PHE A 1 102 ? -4.015 2.742 -2.713 1.00 94.38 102 PHE A CA 1
ATOM 771 C C . PHE A 1 102 ? -2.635 2.075 -2.722 1.00 94.38 102 PHE A C 1
ATOM 773 O O . PHE A 1 102 ? -2.039 1.942 -3.791 1.00 94.38 102 PHE A O 1
ATOM 780 N N . ASN A 1 103 ? -2.154 1.609 -1.566 1.00 93.44 103 ASN A N 1
ATOM 781 C CA . ASN A 1 103 ? -0.893 0.874 -1.462 1.00 93.44 103 ASN A CA 1
ATOM 782 C C . ASN A 1 103 ? -0.944 -0.443 -2.245 1.00 93.44 103 ASN A C 1
ATOM 784 O O . ASN A 1 103 ? -0.006 -0.745 -2.977 1.00 93.44 103 ASN A O 1
ATOM 788 N N . GLU A 1 104 ? -2.045 -1.194 -2.163 1.00 94.31 104 GLU A N 1
ATOM 789 C CA . GLU A 1 104 ? -2.213 -2.433 -2.931 1.00 94.31 104 GLU A CA 1
ATOM 790 C C . GLU A 1 104 ? -2.172 -2.157 -4.437 1.00 94.31 104 GLU A C 1
ATOM 792 O O . GLU A 1 104 ? -1.481 -2.847 -5.188 1.00 94.31 104 GLU A O 1
ATOM 797 N N . TYR A 1 105 ? -2.857 -1.096 -4.882 1.00 91.88 105 TYR A N 1
ATOM 798 C CA . TYR A 1 105 ? -2.788 -0.655 -6.272 1.00 91.88 105 TYR A CA 1
ATOM 799 C C . TYR A 1 105 ? -1.353 -0.294 -6.670 1.00 91.88 105 TYR A C 1
ATOM 801 O O . TYR A 1 105 ? -0.920 -0.674 -7.757 1.00 91.88 105 TYR A O 1
ATOM 809 N N . ALA A 1 106 ? -0.613 0.416 -5.813 1.00 88.38 106 ALA A N 1
ATOM 810 C CA . ALA A 1 106 ? 0.767 0.807 -6.077 1.00 88.38 106 ALA A CA 1
ATOM 811 C C . ALA A 1 106 ? 1.696 -0.410 -6.216 1.00 88.38 106 ALA A C 1
ATOM 813 O O . ALA A 1 106 ? 2.430 -0.465 -7.199 1.00 88.38 106 ALA A O 1
ATOM 814 N N . PHE A 1 107 ? 1.603 -1.409 -5.327 1.00 87.88 107 PHE A N 1
ATOM 815 C CA . PHE A 1 107 ? 2.366 -2.662 -5.440 1.00 87.88 107 PHE A CA 1
ATOM 816 C C . PHE A 1 107 ? 2.085 -3.385 -6.759 1.00 87.88 107 PHE A C 1
ATOM 818 O O . PHE A 1 107 ? 2.996 -3.704 -7.517 1.00 87.88 107 PHE A O 1
ATOM 825 N N . VAL A 1 108 ? 0.807 -3.583 -7.090 1.00 84.12 108 VAL A N 1
ATOM 826 C CA . VAL A 1 108 ? 0.431 -4.265 -8.334 1.00 84.12 108 VAL A CA 1
ATOM 827 C C . VAL A 1 108 ? 0.836 -3.451 -9.570 1.00 84.12 108 VAL A C 1
ATOM 829 O O . VAL A 1 108 ? 1.159 -4.005 -10.628 1.00 84.12 108 VAL A O 1
ATOM 832 N N . TYR A 1 109 ? 0.790 -2.123 -9.482 1.00 80.38 109 TYR A N 1
ATOM 833 C CA . TYR A 1 109 ? 1.231 -1.248 -10.559 1.00 80.38 109 TYR A CA 1
ATOM 834 C C . TYR A 1 109 ? 2.741 -1.360 -10.779 1.00 80.38 109 TYR A C 1
ATOM 836 O O . TYR A 1 109 ? 3.149 -1.506 -11.933 1.00 80.38 109 TYR A O 1
ATOM 844 N N . ASP A 1 110 ? 3.532 -1.339 -9.706 1.00 77.25 110 ASP A N 1
ATOM 845 C CA . ASP A 1 110 ? 4.988 -1.507 -9.726 1.00 77.25 110 ASP A CA 1
ATOM 846 C C . ASP A 1 110 ? 5.366 -2.813 -10.444 1.00 77.25 110 ASP A C 1
ATOM 848 O O . ASP A 1 110 ? 5.941 -2.769 -11.535 1.00 77.25 110 ASP A O 1
ATOM 852 N N . ASP A 1 111 ? 4.850 -3.949 -9.969 1.00 74.06 111 ASP A N 1
ATOM 853 C CA . ASP A 1 111 ? 5.082 -5.282 -10.546 1.00 74.06 111 ASP A CA 1
ATOM 854 C C . ASP A 1 111 ? 4.677 -5.386 -12.026 1.00 74.06 111 ASP A C 1
ATOM 856 O O . ASP A 1 111 ? 5.355 -6.004 -12.850 1.00 74.06 111 ASP A O 1
ATOM 860 N N . THR A 1 112 ? 3.530 -4.806 -12.399 1.00 68.88 112 THR A N 1
ATOM 861 C CA . THR A 1 112 ? 2.962 -5.001 -13.746 1.00 68.88 112 THR A CA 1
ATOM 862 C C . THR A 1 112 ? 3.377 -3.950 -14.768 1.00 68.88 112 THR A C 1
ATOM 864 O O . THR A 1 112 ? 3.020 -4.088 -15.943 1.00 68.88 112 THR A O 1
ATOM 867 N N . THR A 1 113 ? 4.058 -2.875 -14.363 1.00 64.81 113 THR A N 1
ATOM 868 C CA . THR A 1 113 ? 4.421 -1.777 -15.277 1.00 64.81 113 THR A CA 1
ATOM 869 C C . THR A 1 113 ? 5.851 -1.289 -15.132 1.00 64.81 113 THR A C 1
ATOM 871 O O . THR A 1 113 ? 6.491 -1.045 -16.157 1.00 64.81 113 THR A O 1
ATOM 874 N N . VAL A 1 114 ? 6.353 -1.163 -13.905 1.00 57.31 114 VAL A N 1
ATOM 875 C CA . VAL A 1 114 ? 7.689 -0.632 -13.615 1.00 57.31 114 VAL A CA 1
ATOM 876 C C . VAL A 1 114 ? 8.703 -1.773 -13.660 1.00 57.31 114 VAL A C 1
ATOM 878 O O . VAL A 1 114 ? 9.623 -1.724 -14.477 1.00 57.31 114 VAL A O 1
ATOM 881 N N . ASP A 1 115 ? 8.433 -2.851 -12.923 1.00 53.25 115 ASP A N 1
ATOM 882 C CA . ASP A 1 115 ? 9.288 -4.036 -12.778 1.00 53.25 115 ASP A CA 1
ATOM 883 C C . ASP A 1 115 ? 8.939 -5.182 -13.730 1.00 53.25 115 ASP A C 1
ATOM 885 O O . ASP A 1 115 ? 9.535 -6.258 -13.668 1.00 53.25 115 ASP A O 1
ATOM 889 N N . ALA A 1 116 ? 8.046 -4.941 -14.695 1.00 53.59 116 ALA A N 1
ATOM 890 C CA . ALA A 1 116 ? 7.786 -5.855 -15.801 1.00 53.59 116 ALA A CA 1
ATOM 891 C C . ALA A 1 116 ? 9.031 -5.970 -16.704 1.00 53.59 116 ALA A C 1
ATOM 893 O O . ALA A 1 116 ? 9.096 -5.403 -17.801 1.00 53.59 116 ALA A O 1
ATOM 894 N N . VAL A 1 117 ? 10.063 -6.675 -16.234 1.00 43.44 117 VAL A N 1
ATOM 895 C CA . VAL A 1 117 ? 11.045 -7.371 -17.061 1.00 43.44 117 VAL A CA 1
ATOM 896 C C . VAL A 1 117 ? 10.243 -8.121 -18.119 1.00 43.44 117 VAL A C 1
ATOM 898 O O . VAL A 1 117 ? 9.184 -8.680 -17.823 1.00 43.44 117 VAL A O 1
ATOM 901 N N . GLN A 1 118 ? 10.697 -8.065 -19.374 1.00 42.62 118 GLN A N 1
ATOM 902 C CA . GLN A 1 118 ? 10.057 -8.792 -20.469 1.00 42.62 118 GLN A CA 1
ATOM 903 C C . GLN A 1 118 ? 9.668 -10.206 -20.018 1.00 42.62 118 GLN A C 1
ATOM 905 O O . GLN A 1 118 ? 10.450 -10.836 -19.305 1.00 42.62 118 GLN A O 1
ATOM 910 N N . PRO A 1 119 ? 8.488 -10.710 -20.415 1.00 41.38 119 PRO A N 1
ATOM 911 C CA . PRO A 1 119 ? 7.947 -11.947 -19.884 1.00 41.38 119 PRO A CA 1
ATOM 912 C C . PRO A 1 119 ? 8.805 -13.134 -20.335 1.00 41.38 119 PRO A C 1
ATOM 914 O O . PRO A 1 119 ? 8.500 -13.783 -21.328 1.00 41.38 119 PRO A O 1
ATOM 917 N N . THR A 1 120 ? 9.848 -13.461 -19.579 1.00 42.06 120 THR A N 1
ATOM 918 C CA . THR A 1 120 ? 10.148 -14.866 -19.309 1.00 42.06 120 THR A CA 1
ATOM 919 C C . THR A 1 120 ? 9.176 -15.222 -18.205 1.00 42.06 120 THR A C 1
ATOM 921 O O . THR A 1 120 ? 9.304 -14.808 -17.059 1.00 42.06 120 THR A O 1
ATOM 924 N N . ASN A 1 121 ? 8.041 -15.764 -18.628 1.00 48.94 121 ASN A N 1
ATOM 925 C CA . ASN A 1 121 ? 6.873 -15.950 -17.790 1.00 48.94 121 ASN A CA 1
ATOM 926 C C . ASN A 1 121 ? 6.973 -17.372 -17.230 1.00 48.94 121 ASN A C 1
ATOM 928 O O . ASN A 1 121 ? 6.601 -18.308 -17.944 1.00 48.94 121 ASN A O 1
ATOM 932 N N . PRO A 1 122 ? 7.490 -17.577 -16.002 1.00 48.72 122 PRO A N 1
ATOM 933 C CA . PRO A 1 122 ? 7.801 -18.913 -15.496 1.00 48.72 122 PRO A CA 1
ATOM 934 C C . PRO A 1 122 ? 6.566 -19.821 -15.452 1.00 48.72 122 PRO A C 1
ATOM 936 O O . PRO A 1 122 ? 6.693 -21.030 -15.568 1.00 48.72 122 PRO A O 1
ATOM 939 N N . ILE A 1 123 ? 5.354 -19.256 -15.388 1.00 47.84 123 ILE A N 1
ATOM 940 C CA . ILE A 1 123 ? 4.089 -20.008 -15.427 1.00 47.84 123 ILE A CA 1
ATOM 941 C C . ILE A 1 123 ? 3.816 -20.617 -16.816 1.00 47.84 123 ILE A C 1
ATOM 943 O O . ILE A 1 123 ? 3.249 -21.704 -16.903 1.00 47.84 123 ILE A O 1
ATOM 947 N N . LEU A 1 124 ? 4.210 -19.936 -17.901 1.00 46.53 124 LEU A N 1
ATOM 948 C CA . LEU A 1 124 ? 4.119 -20.448 -19.279 1.00 46.53 124 LEU A CA 1
ATOM 949 C C . LEU A 1 124 ? 5.299 -21.362 -19.641 1.00 46.53 124 LEU A C 1
ATOM 951 O O . LEU A 1 124 ? 5.153 -22.215 -20.514 1.00 46.53 124 LEU A O 1
ATOM 955 N N . GLU A 1 125 ? 6.448 -21.182 -18.988 1.00 47.91 125 GLU A N 1
ATOM 956 C CA . GLU A 1 125 ? 7.634 -22.029 -19.164 1.00 47.91 125 GLU A CA 1
ATOM 957 C C . GLU A 1 125 ? 7.572 -23.312 -18.314 1.00 47.91 125 GLU A C 1
ATOM 959 O O . GLU A 1 125 ? 8.158 -24.331 -18.686 1.00 47.91 125 GLU A O 1
ATOM 964 N N . ASP A 1 126 ? 6.795 -23.317 -17.227 1.00 58.25 126 ASP A N 1
ATOM 965 C CA . ASP A 1 126 ? 6.514 -24.508 -16.430 1.00 58.25 126 ASP A CA 1
ATOM 966 C C . ASP A 1 126 ? 5.456 -25.386 -17.123 1.00 58.25 126 ASP A C 1
ATOM 968 O O . ASP A 1 126 ? 4.234 -25.182 -17.055 1.00 58.25 126 ASP A O 1
ATOM 972 N N . ALA A 1 127 ? 5.959 -26.410 -17.814 1.00 58.06 127 ALA A N 1
ATOM 973 C CA . ALA A 1 127 ? 5.158 -27.389 -18.535 1.00 58.06 127 ALA A CA 1
ATOM 974 C C . ALA A 1 127 ? 4.206 -28.189 -17.625 1.00 58.06 127 ALA A C 1
ATOM 976 O O . ALA A 1 127 ? 3.187 -28.693 -18.104 1.00 58.06 127 ALA A O 1
ATOM 977 N N . ILE A 1 128 ? 4.507 -28.313 -16.328 1.00 62.59 128 ILE A N 1
ATOM 978 C CA . ILE A 1 128 ? 3.686 -29.050 -15.362 1.00 62.59 128 ILE A CA 1
ATOM 979 C C . ILE A 1 128 ? 2.494 -28.182 -14.949 1.00 62.59 128 ILE A C 1
ATOM 981 O O . ILE A 1 128 ? 1.347 -28.631 -15.038 1.00 62.59 128 ILE A O 1
ATOM 985 N N . LEU A 1 129 ? 2.741 -26.919 -14.597 1.00 52.50 129 LEU A N 1
ATOM 986 C CA . LEU A 1 129 ? 1.702 -25.947 -14.236 1.00 52.50 129 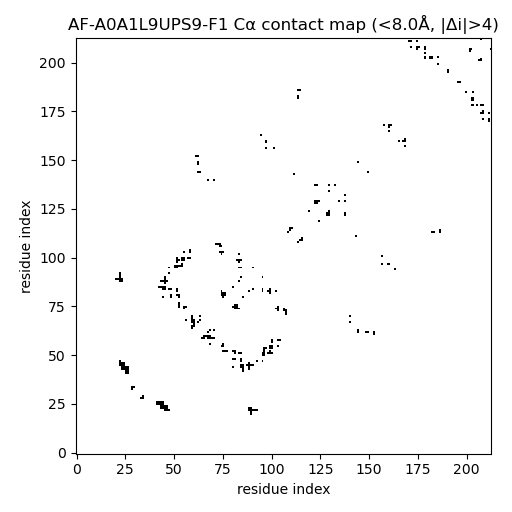LEU A CA 1
ATOM 987 C C . LEU A 1 129 ? 0.781 -25.610 -15.417 1.00 52.50 129 LEU A C 1
ATOM 989 O O . LEU A 1 129 ? -0.445 -25.619 -15.268 1.00 52.50 129 LEU A O 1
ATOM 993 N N . THR A 1 130 ? 1.336 -25.411 -16.616 1.00 56.25 130 THR A N 1
ATOM 994 C CA . THR A 1 130 ? 0.547 -25.158 -17.836 1.00 56.25 130 THR A CA 1
ATOM 995 C C . THR A 1 130 ? -0.341 -26.352 -18.202 1.00 56.25 130 THR A C 1
ATOM 997 O O . THR A 1 130 ? -1.485 -26.172 -18.638 1.00 56.25 130 THR A O 1
ATOM 1000 N N . ARG A 1 131 ? 0.143 -27.584 -17.991 1.00 61.69 131 ARG A N 1
ATOM 1001 C CA . ARG A 1 131 ? -0.630 -28.812 -18.232 1.00 61.69 131 ARG A CA 1
ATOM 1002 C C . ARG A 1 131 ? -1.731 -29.022 -17.192 1.00 61.69 131 ARG A C 1
ATOM 1004 O O . ARG A 1 131 ? -2.801 -29.500 -17.560 1.00 61.69 131 ARG A O 1
ATOM 1011 N N . ALA A 1 132 ? -1.493 -28.654 -15.935 1.00 65.44 132 ALA A N 1
ATOM 1012 C CA . ALA A 1 132 ? -2.471 -28.778 -14.855 1.00 65.44 132 ALA A CA 1
ATOM 1013 C C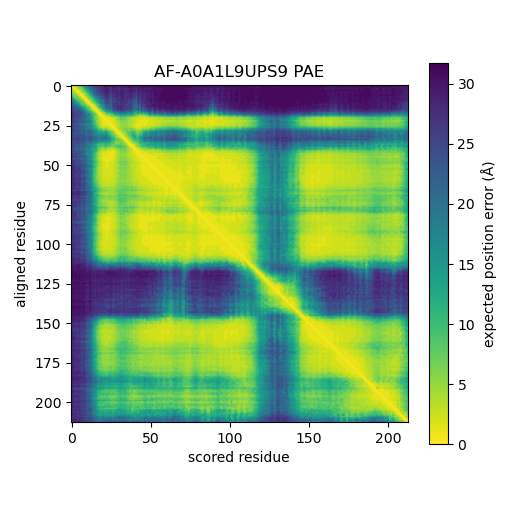 . ALA A 1 132 ? -3.599 -27.731 -14.943 1.00 65.44 132 ALA A C 1
ATOM 1015 O O . ALA A 1 132 ? -4.764 -28.058 -14.725 1.00 65.44 132 ALA A O 1
ATOM 1016 N N . LEU A 1 133 ? -3.271 -26.480 -15.283 1.00 57.91 133 LEU A N 1
ATOM 1017 C CA . LEU A 1 133 ? -4.233 -25.369 -15.344 1.00 57.91 133 LEU A CA 1
ATOM 1018 C C . LEU A 1 133 ? -4.938 -25.249 -16.703 1.00 57.91 133 LEU A C 1
ATOM 1020 O O . LEU A 1 133 ? -6.037 -24.696 -16.787 1.00 57.91 133 LEU A O 1
ATOM 1024 N N . GLY A 1 134 ? -4.316 -25.764 -17.765 1.00 61.66 134 GLY A N 1
ATOM 1025 C CA . GLY A 1 134 ? -4.755 -25.579 -19.141 1.00 61.66 134 GLY A CA 1
ATOM 1026 C C . GLY A 1 134 ? -4.380 -24.198 -19.694 1.00 61.66 134 GLY A C 1
ATOM 1027 O O . GLY A 1 134 ? -4.446 -23.174 -19.013 1.00 61.66 134 GLY A O 1
ATOM 1028 N N . ILE A 1 135 ? -4.034 -24.160 -20.985 1.00 58.75 135 ILE A N 1
ATOM 1029 C CA . ILE A 1 135 ? -3.474 -22.979 -21.675 1.00 58.75 135 ILE A CA 1
ATOM 1030 C C . ILE A 1 135 ? -4.372 -21.735 -21.552 1.00 58.75 135 ILE A C 1
ATOM 1032 O O . ILE A 1 135 ? -3.867 -20.621 -21.441 1.00 58.75 135 ILE A O 1
ATOM 1036 N N . LYS A 1 136 ? -5.704 -21.896 -21.561 1.00 53.00 136 LYS A N 1
ATOM 1037 C CA . LYS A 1 136 ? -6.643 -20.768 -21.413 1.00 53.00 136 LYS A CA 1
ATOM 1038 C C . LYS A 1 136 ? -6.567 -20.126 -20.027 1.00 53.00 136 LYS A C 1
ATOM 1040 O O . LYS A 1 136 ? -6.442 -18.910 -19.938 1.00 53.00 136 LYS A O 1
ATOM 1045 N N . LYS A 1 137 ? -6.580 -20.941 -18.970 1.00 54.78 137 LYS A N 1
ATOM 1046 C CA . LYS A 1 137 ? -6.574 -20.473 -17.580 1.00 54.78 137 LYS A CA 1
ATOM 1047 C C . LYS A 1 137 ? -5.217 -19.874 -17.205 1.00 54.78 137 LYS A C 1
ATOM 1049 O O . LYS A 1 137 ? -5.166 -18.829 -16.569 1.00 54.78 137 LYS A O 1
ATOM 1054 N N . ALA A 1 138 ? -4.125 -20.464 -17.698 1.00 53.72 138 ALA A N 1
ATOM 1055 C CA . ALA A 1 138 ? -2.785 -19.885 -17.596 1.00 53.72 138 ALA A CA 1
ATOM 1056 C C . ALA A 1 138 ? -2.702 -18.511 -18.292 1.00 53.72 138 ALA A C 1
ATOM 1058 O O . ALA A 1 138 ? -2.224 -17.550 -17.701 1.00 53.72 138 ALA A O 1
ATOM 1059 N N . LYS A 1 139 ? -3.258 -18.369 -19.507 1.00 55.66 139 LYS A N 1
ATOM 1060 C CA . LYS A 1 139 ? -3.293 -17.080 -20.224 1.00 55.66 139 LYS A CA 1
ATOM 1061 C C . LYS A 1 139 ? -4.123 -16.008 -19.509 1.00 55.66 139 LYS A C 1
ATOM 1063 O O . LYS A 1 139 ? -3.707 -14.851 -19.462 1.00 55.66 139 LYS A O 1
ATOM 1068 N N . GLU A 1 140 ? -5.264 -16.376 -18.932 1.00 54.84 140 GLU A N 1
ATOM 1069 C CA . GLU A 1 140 ? -6.100 -15.476 -18.122 1.00 54.84 140 GLU A CA 1
ATOM 1070 C C . GLU A 1 140 ? -5.381 -15.015 -16.844 1.00 54.84 140 GLU A C 1
ATOM 1072 O O . GLU A 1 140 ? -5.457 -13.837 -16.482 1.00 54.84 140 GLU A O 1
ATOM 1077 N N . LEU A 1 141 ? -4.607 -15.903 -16.210 1.00 49.81 141 LEU A N 1
ATOM 1078 C CA . LEU A 1 141 ? -3.741 -15.585 -15.069 1.00 49.81 141 LEU A CA 1
ATOM 1079 C C . LEU A 1 141 ? -2.542 -14.696 -15.445 1.00 49.81 141 LEU A C 1
ATOM 1081 O O . LEU A 1 141 ? -2.003 -13.998 -14.598 1.00 49.81 141 LEU A O 1
ATOM 1085 N N . THR A 1 142 ? -2.154 -14.646 -16.716 1.00 48.88 142 THR A N 1
ATOM 1086 C CA . THR A 1 142 ? -1.034 -13.805 -17.171 1.00 48.88 142 THR A CA 1
ATOM 1087 C C . THR A 1 142 ? -1.453 -12.483 -17.797 1.00 48.88 142 THR A C 1
ATOM 1089 O O . THR A 1 142 ? -0.587 -11.705 -18.179 1.00 48.88 142 THR A O 1
ATOM 1092 N N . ARG A 1 143 ? -2.755 -12.204 -17.949 1.00 53.53 143 ARG A N 1
ATOM 1093 C CA . ARG A 1 143 ? -3.207 -10.933 -18.529 1.00 53.53 143 ARG A CA 1
ATOM 1094 C C . ARG A 1 143 ? -3.135 -9.841 -17.448 1.00 53.53 143 ARG A C 1
ATOM 1096 O O . ARG A 1 143 ? -3.943 -9.914 -16.513 1.00 53.53 143 ARG A O 1
ATOM 1103 N N . PRO A 1 144 ? -2.190 -8.880 -17.509 1.00 53.50 144 PRO A N 1
ATOM 1104 C CA . PRO A 1 144 ? -2.238 -7.707 -16.644 1.00 53.50 144 PRO A CA 1
ATOM 1105 C C . PRO A 1 144 ? -3.520 -6.921 -16.942 1.00 53.50 144 PRO A C 1
ATOM 1107 O O . PRO A 1 144 ? -4.025 -6.966 -18.068 1.00 53.50 144 PRO A O 1
ATOM 1110 N N . GLY A 1 145 ? -4.064 -6.241 -15.929 1.00 56.41 145 GLY A N 1
ATOM 1111 C CA . GLY A 1 145 ? -5.267 -5.420 -16.080 1.00 56.41 145 GLY A CA 1
ATOM 1112 C C . GLY A 1 145 ? -5.128 -4.462 -17.266 1.00 56.41 145 GLY A C 1
ATOM 1113 O O . GLY A 1 145 ? -4.062 -3.871 -17.466 1.00 56.41 145 GLY A O 1
ATOM 1114 N N . ASP A 1 146 ? -6.187 -4.353 -18.070 1.00 64.69 146 ASP A N 1
ATOM 1115 C CA . ASP A 1 146 ? -6.228 -3.487 -19.250 1.00 64.69 146 ASP A CA 1
ATOM 1116 C C . ASP A 1 146 ? -5.837 -2.045 -18.863 1.00 64.69 146 ASP A C 1
ATOM 1118 O O . ASP A 1 146 ? -6.161 -1.566 -17.772 1.00 64.69 146 ASP A O 1
ATOM 1122 N N . THR A 1 147 ? -5.134 -1.327 -19.744 1.00 64.31 147 THR A N 1
ATOM 1123 C CA . THR A 1 147 ? -4.758 0.084 -19.542 1.00 64.31 147 THR A CA 1
ATOM 1124 C C . THR A 1 147 ? -5.979 0.938 -19.194 1.00 64.31 147 THR A C 1
ATOM 1126 O O . THR A 1 147 ? -5.871 1.886 -18.414 1.00 64.31 147 THR A O 1
ATOM 1129 N N . GLN A 1 148 ? -7.149 0.585 -19.732 1.00 68.31 148 GLN A N 1
ATOM 1130 C CA . GLN A 1 148 ? -8.408 1.243 -19.401 1.00 68.31 148 GLN A CA 1
ATOM 1131 C C . GLN A 1 148 ? -8.835 1.010 -17.943 1.00 68.31 148 GLN A C 1
ATOM 1133 O O . GLN A 1 148 ? -9.195 1.971 -17.262 1.00 68.31 148 GLN A O 1
ATOM 1138 N N . THR A 1 149 ? -8.733 -0.224 -17.443 1.00 76.88 149 THR A N 1
ATOM 1139 C CA . THR A 1 149 ? -9.004 -0.571 -16.039 1.00 76.88 149 THR A CA 1
ATOM 1140 C C . THR A 1 149 ? -8.087 0.221 -15.108 1.00 76.88 149 THR A C 1
ATOM 1142 O O . THR A 1 149 ? -8.562 0.877 -14.189 1.00 76.88 149 THR A O 1
ATOM 1145 N N . LYS A 1 150 ? -6.783 0.292 -15.405 1.00 78.06 150 LYS A N 1
ATOM 1146 C CA . LYS A 1 150 ? -5.822 1.066 -14.592 1.00 78.06 150 LYS A CA 1
ATOM 1147 C C . LYS A 1 150 ? -6.196 2.551 -14.484 1.00 78.06 150 LYS A C 1
ATOM 1149 O O . LYS A 1 150 ? -6.162 3.122 -13.398 1.00 78.06 150 LYS A O 1
ATOM 1154 N N . LYS A 1 151 ? -6.618 3.175 -15.591 1.00 78.69 151 LYS A N 1
ATOM 1155 C CA . LYS A 1 151 ? -7.089 4.573 -15.591 1.00 78.69 151 LYS A CA 1
ATOM 1156 C C . LYS A 1 151 ? -8.361 4.763 -14.763 1.00 78.69 151 LYS A C 1
ATOM 1158 O O . LYS A 1 151 ? -8.466 5.752 -14.044 1.00 78.69 151 LYS A O 1
ATOM 1163 N N . GLN A 1 152 ? -9.312 3.834 -14.859 1.00 85.62 152 GLN A N 1
ATOM 1164 C CA . GLN A 1 152 ? -10.547 3.876 -14.070 1.00 85.62 152 GLN A CA 1
ATOM 1165 C C . GLN A 1 152 ? -10.263 3.751 -12.571 1.00 85.62 152 GLN A C 1
ATOM 1167 O O . GLN A 1 152 ? -10.846 4.488 -11.781 1.00 85.62 152 GLN A O 1
ATOM 1172 N N . LEU A 1 153 ? -9.330 2.882 -12.183 1.00 87.88 153 LEU A N 1
ATOM 1173 C CA . LEU A 1 153 ? -8.954 2.708 -10.783 1.00 87.88 153 LEU A CA 1
ATOM 1174 C C . LEU A 1 153 ? -8.205 3.921 -10.229 1.00 87.88 153 LEU A C 1
ATOM 1176 O O . LEU A 1 153 ? -8.502 4.343 -9.117 1.00 87.88 153 LEU A O 1
ATOM 1180 N N . LEU A 1 154 ? -7.310 4.541 -11.005 1.00 88.62 154 LEU A N 1
ATOM 1181 C CA . LEU A 1 154 ? -6.713 5.822 -10.613 1.00 88.62 154 LEU A CA 1
ATOM 1182 C C . LEU A 1 154 ? -7.779 6.908 -10.432 1.00 88.62 154 LEU A C 1
ATOM 1184 O O . LEU A 1 154 ? -7.738 7.645 -9.453 1.00 88.62 154 LEU A O 1
ATOM 1188 N N . ALA A 1 155 ? -8.767 6.987 -11.328 1.00 87.19 155 ALA A N 1
ATOM 1189 C CA . ALA A 1 155 ? -9.879 7.922 -11.166 1.00 87.19 155 ALA A CA 1
ATOM 1190 C C . ALA A 1 155 ? -10.690 7.639 -9.888 1.00 87.19 155 ALA A C 1
ATOM 1192 O O . ALA A 1 155 ? -11.028 8.581 -9.174 1.00 87.19 155 ALA A O 1
ATOM 1193 N N . LYS A 1 156 ? -10.945 6.361 -9.564 1.00 91.69 156 LYS A N 1
ATOM 1194 C CA . LYS A 1 156 ? -11.583 5.946 -8.303 1.00 91.69 156 LYS A CA 1
ATOM 1195 C C . LYS A 1 156 ? -10.764 6.394 -7.091 1.00 91.69 156 LYS A C 1
ATOM 1197 O O . LYS A 1 156 ? -11.325 7.004 -6.191 1.00 91.69 156 LYS A O 1
ATOM 1202 N N . ILE A 1 157 ? -9.453 6.142 -7.084 1.00 92.06 157 ILE A N 1
ATOM 1203 C CA . ILE A 1 157 ? -8.539 6.560 -6.007 1.00 92.06 157 ILE A CA 1
ATOM 1204 C C . ILE A 1 157 ? -8.642 8.070 -5.774 1.00 92.06 157 ILE A C 1
ATOM 1206 O O . ILE A 1 157 ? -8.842 8.505 -4.643 1.00 92.06 157 ILE A O 1
ATOM 1210 N N . TRP A 1 158 ? -8.553 8.877 -6.833 1.00 91.88 158 TRP A N 1
ATOM 1211 C CA . TRP A 1 158 ? -8.600 10.332 -6.687 1.00 91.88 158 TRP A CA 1
ATOM 1212 C C . TRP A 1 158 ? -9.975 10.849 -6.268 1.00 91.88 158 TRP A C 1
ATOM 1214 O O . TRP A 1 158 ? -10.042 11.788 -5.480 1.00 91.88 158 TRP A O 1
ATOM 1224 N N . ALA A 1 159 ? -11.059 10.223 -6.735 1.00 90.44 159 ALA A N 1
ATOM 1225 C CA . ALA A 1 159 ? -12.410 10.547 -6.286 1.00 90.44 159 ALA A CA 1
ATOM 1226 C C . ALA A 1 159 ? -12.596 10.243 -4.790 1.00 90.44 159 ALA A C 1
ATOM 1228 O O . ALA A 1 159 ? -13.046 11.110 -4.048 1.00 90.44 159 ALA A O 1
ATOM 1229 N N . LEU A 1 160 ? -12.164 9.065 -4.330 1.00 92.06 160 LEU A N 1
ATOM 1230 C CA . LEU A 1 160 ? -12.221 8.696 -2.913 1.00 92.06 160 LEU A CA 1
ATOM 1231 C C . LEU A 1 160 ? -11.387 9.643 -2.047 1.00 92.06 160 LEU A C 1
ATOM 1233 O O . LEU A 1 160 ? -11.842 10.078 -0.992 1.00 92.06 160 LEU A O 1
ATOM 1237 N N . LEU A 1 161 ? -10.183 10.010 -2.494 1.00 90.44 161 LEU A N 1
ATOM 1238 C CA . LEU A 1 161 ? -9.350 10.938 -1.734 1.00 90.44 161 LEU A CA 1
ATOM 1239 C C . LEU A 1 161 ? -9.964 12.343 -1.669 1.00 90.44 161 LEU A C 1
ATOM 1241 O O . LEU A 1 161 ? -9.916 12.972 -0.620 1.00 90.44 161 LEU A O 1
ATOM 1245 N N . GLN A 1 162 ? -10.574 12.819 -2.758 1.00 91.19 162 GLN A N 1
ATOM 1246 C CA . GLN A 1 162 ? -11.301 14.092 -2.784 1.00 91.19 162 GLN A CA 1
ATOM 1247 C C . GLN A 1 162 ? -12.471 14.117 -1.787 1.00 91.19 162 GLN A C 1
ATOM 1249 O O . GLN A 1 162 ? -12.777 15.177 -1.241 1.00 91.19 162 GLN A O 1
ATOM 1254 N N . GLU A 1 163 ? -13.131 12.978 -1.568 1.00 91.62 163 GLU A N 1
ATOM 1255 C CA . GLU A 1 163 ? -14.232 12.841 -0.608 1.00 91.62 163 GLU A CA 1
ATOM 1256 C C . GLU A 1 163 ? -13.739 12.764 0.845 1.00 91.62 163 GLU A C 1
ATOM 1258 O O . GLU A 1 163 ? -14.345 13.372 1.726 1.00 91.62 163 GLU A O 1
ATOM 1263 N N . ILE A 1 164 ? -12.641 12.043 1.099 1.00 91.56 164 ILE A N 1
ATOM 1264 C CA . ILE A 1 164 ? -12.115 11.797 2.453 1.00 91.56 164 ILE A CA 1
ATOM 1265 C C . ILE A 1 164 ? -11.267 12.969 2.964 1.00 91.56 164 ILE A C 1
ATOM 1267 O O . ILE A 1 164 ? -11.383 13.363 4.125 1.00 91.56 164 ILE A O 1
ATOM 1271 N N . ASP A 1 165 ? -10.369 13.491 2.128 1.00 89.12 165 ASP A N 1
ATOM 1272 C CA . ASP A 1 165 ? -9.422 14.545 2.495 1.00 89.12 165 ASP A CA 1
ATOM 1273 C C . ASP A 1 165 ? -9.066 15.426 1.277 1.00 89.12 165 ASP A C 1
ATOM 1275 O O . ASP A 1 165 ? -8.012 15.258 0.644 1.00 89.12 165 ASP A O 1
ATOM 1279 N N . PRO A 1 166 ? -9.943 16.387 0.928 1.00 89.12 166 PRO A N 1
ATOM 1280 C CA . PRO A 1 166 ? -9.735 17.266 -0.220 1.00 89.12 166 PRO A CA 1
ATOM 1281 C C . PRO A 1 166 ? -8.482 18.143 -0.082 1.00 89.12 166 PRO A C 1
ATOM 1283 O O . PRO A 1 166 ? -7.820 18.435 -1.080 1.00 89.12 166 PRO A O 1
ATOM 1286 N N . ASP A 1 167 ? -8.119 18.523 1.144 1.00 89.69 167 ASP A N 1
ATOM 1287 C CA . ASP A 1 167 ? -6.950 19.363 1.422 1.00 89.69 167 ASP A CA 1
ATOM 1288 C C . ASP A 1 167 ? -5.635 18.603 1.198 1.00 89.69 167 ASP A C 1
ATOM 1290 O O . ASP A 1 167 ? -4.593 19.193 0.882 1.00 89.69 167 ASP A O 1
ATOM 1294 N N . TYR A 1 168 ? -5.665 17.280 1.355 1.00 85.94 168 TYR A N 1
ATOM 1295 C CA . TYR A 1 168 ? -4.516 16.410 1.147 1.00 85.94 168 TYR A CA 1
ATOM 1296 C C . TYR A 1 168 ? -4.359 15.929 -0.302 1.00 85.94 168 TYR A C 1
ATOM 1298 O O . TYR A 1 168 ? -3.236 15.613 -0.715 1.00 85.94 168 TYR A O 1
ATOM 1306 N N . LEU A 1 169 ? -5.435 15.930 -1.101 1.00 85.62 169 LEU A N 1
ATOM 1307 C CA . LEU A 1 169 ? -5.443 15.442 -2.487 1.00 85.62 169 LEU A CA 1
ATOM 1308 C C . LEU A 1 169 ? -4.282 15.993 -3.323 1.00 85.62 169 LEU A C 1
ATOM 1310 O O . LEU A 1 169 ? -3.546 15.229 -3.950 1.00 85.62 169 LEU A O 1
ATOM 1314 N N . GLY A 1 170 ? -4.088 17.315 -3.309 1.00 81.56 170 GLY A N 1
ATOM 1315 C CA . GLY A 1 170 ? -3.049 17.966 -4.108 1.00 81.56 170 GLY A CA 1
ATOM 1316 C C . GLY A 1 170 ? -1.638 17.484 -3.759 1.00 81.56 170 GLY A C 1
ATOM 1317 O O . GLY A 1 170 ? -0.817 17.272 -4.654 1.00 81.56 170 GLY A O 1
ATOM 1318 N N . ARG A 1 171 ? -1.367 17.246 -2.467 1.00 86.38 171 ARG A N 1
ATOM 1319 C CA . ARG A 1 171 ? -0.072 16.730 -1.996 1.00 86.38 171 ARG A CA 1
ATOM 1320 C C . ARG A 1 171 ? 0.130 15.279 -2.416 1.00 86.38 171 ARG A C 1
ATOM 1322 O O . ARG A 1 171 ? 1.180 14.953 -2.964 1.00 86.38 171 ARG A O 1
ATOM 1329 N N . CYS A 1 172 ? -0.874 14.430 -2.203 1.00 84.56 172 CYS A N 1
ATOM 1330 C CA . CYS A 1 172 ? -0.809 13.016 -2.565 1.00 84.56 172 CYS A CA 1
ATOM 1331 C C . CYS A 1 172 ? -0.597 12.830 -4.076 1.00 84.56 172 CYS A C 1
ATOM 1333 O O . CYS A 1 172 ? 0.305 12.108 -4.495 1.00 84.56 172 CYS A O 1
ATOM 1335 N N . HIS A 1 173 ? -1.351 13.566 -4.898 1.00 82.56 173 HIS A N 1
ATOM 1336 C CA . HIS A 1 173 ? -1.236 13.504 -6.353 1.00 82.56 173 HIS A CA 1
ATOM 1337 C C . HIS A 1 173 ? 0.147 13.954 -6.849 1.00 82.56 173 HIS A C 1
ATOM 1339 O O . HIS A 1 173 ? 0.762 13.276 -7.673 1.00 82.56 173 HIS A O 1
ATOM 1345 N N . ALA A 1 174 ? 0.684 15.054 -6.307 1.00 83.44 174 ALA A N 1
ATOM 1346 C CA . ALA A 1 174 ? 2.028 15.519 -6.649 1.00 83.44 174 ALA A CA 1
ATOM 1347 C C . ALA A 1 174 ? 3.107 14.480 -6.297 1.00 83.44 174 ALA A C 1
ATOM 1349 O O . ALA A 1 174 ? 4.017 14.244 -7.092 1.00 83.44 174 ALA A O 1
ATOM 1350 N N . LYS A 1 175 ? 2.988 13.825 -5.135 1.00 84.75 175 LYS A N 1
ATOM 1351 C CA . LYS A 1 175 ? 3.923 12.779 -4.693 1.00 84.75 175 LYS A CA 1
ATOM 1352 C C . LYS A 1 175 ? 3.822 11.507 -5.525 1.00 84.75 175 LYS A C 1
ATOM 1354 O O . LYS A 1 175 ? 4.849 10.912 -5.835 1.00 84.75 175 LYS A O 1
ATOM 1359 N N . PHE A 1 176 ? 2.616 11.129 -5.938 1.00 83.75 176 PHE A N 1
ATOM 1360 C CA . PHE A 1 176 ? 2.412 10.003 -6.843 1.00 83.75 176 PHE A CA 1
ATOM 1361 C C . PHE A 1 176 ? 3.071 10.240 -8.210 1.00 83.75 176 PHE A C 1
ATOM 1363 O O . PHE A 1 176 ? 3.746 9.354 -8.727 1.00 83.75 176 PHE A O 1
ATOM 1370 N N . ILE A 1 177 ? 2.944 11.449 -8.769 1.00 82.75 177 ILE A N 1
ATOM 1371 C CA . ILE A 1 177 ? 3.623 11.821 -10.021 1.00 82.75 177 ILE A CA 1
ATOM 1372 C C . ILE A 1 177 ? 5.150 11.820 -9.841 1.00 82.75 177 ILE A C 1
ATOM 1374 O O . ILE A 1 177 ? 5.853 11.280 -10.692 1.00 82.75 177 ILE A O 1
ATOM 1378 N N . GLU A 1 178 ? 5.664 12.386 -8.739 1.00 83.56 178 GLU A N 1
ATOM 1379 C CA . GLU A 1 178 ? 7.104 12.380 -8.414 1.00 83.56 178 GLU A CA 1
ATOM 1380 C C . GLU A 1 178 ? 7.653 10.948 -8.375 1.00 83.56 178 GLU A C 1
ATOM 1382 O O . GLU A 1 178 ? 8.675 10.667 -9.002 1.00 83.56 178 GLU A O 1
ATOM 1387 N N . TRP A 1 179 ? 6.960 10.042 -7.680 1.00 82.88 179 TRP A N 1
ATOM 1388 C CA . TRP A 1 179 ? 7.318 8.627 -7.617 1.00 82.88 179 TRP A CA 1
ATOM 1389 C C . TRP A 1 179 ? 7.317 7.981 -9.006 1.00 82.88 179 TRP A C 1
ATOM 1391 O O . TRP A 1 179 ? 8.329 7.420 -9.419 1.00 82.88 179 TRP A O 1
ATOM 1401 N N . TYR A 1 180 ? 6.227 8.135 -9.762 1.00 80.06 180 TYR A N 1
ATOM 1402 C CA . TYR A 1 180 ? 6.063 7.509 -11.073 1.00 80.06 180 TYR A CA 1
ATOM 1403 C C . TYR A 1 180 ? 7.140 7.931 -12.082 1.00 80.06 180 TYR A C 1
ATOM 1405 O O . TYR A 1 180 ? 7.712 7.095 -12.785 1.00 80.06 180 TYR A O 1
ATOM 1413 N N . GLU A 1 181 ? 7.443 9.227 -12.159 1.00 81.56 181 GLU A N 1
ATOM 1414 C CA . GLU A 1 181 ? 8.477 9.728 -13.067 1.00 81.56 181 GLU A CA 1
ATOM 1415 C C . GLU A 1 181 ? 9.885 9.342 -12.595 1.00 81.56 181 GLU A C 1
ATOM 1417 O O . GLU A 1 181 ? 10.746 9.031 -13.420 1.00 81.56 181 GLU A O 1
ATOM 1422 N N . THR A 1 182 ? 10.120 9.283 -11.280 1.00 77.56 182 THR A N 1
ATOM 1423 C CA . THR A 1 182 ? 11.408 8.831 -10.736 1.00 77.56 182 THR A CA 1
ATOM 1424 C C . THR A 1 182 ? 11.657 7.356 -11.042 1.00 77.56 182 THR A C 1
ATOM 1426 O O . THR A 1 182 ? 12.737 7.024 -11.527 1.00 77.56 182 THR A O 1
ATOM 1429 N N . ALA A 1 183 ? 10.661 6.491 -10.841 1.00 74.31 183 ALA A N 1
ATOM 1430 C CA . ALA A 1 183 ? 10.766 5.055 -11.097 1.00 74.31 183 ALA A CA 1
ATOM 1431 C C . ALA A 1 183 ? 11.174 4.756 -12.554 1.00 74.31 183 ALA A C 1
ATOM 1433 O O . ALA A 1 183 ? 12.087 3.970 -12.818 1.00 74.31 183 ALA A O 1
ATOM 1434 N N . LYS A 1 184 ? 10.598 5.480 -13.526 1.00 74.25 184 LYS A N 1
ATOM 1435 C CA . LYS A 1 184 ? 10.986 5.367 -14.946 1.00 74.25 184 LYS A CA 1
ATOM 1436 C C . LYS A 1 184 ? 12.454 5.697 -15.208 1.00 74.25 184 LYS A C 1
ATOM 1438 O O . LYS A 1 184 ? 13.090 5.037 -16.021 1.00 74.25 184 LYS A O 1
ATOM 1443 N N . LEU A 1 185 ? 12.976 6.744 -14.568 1.00 74.94 185 LEU A N 1
ATOM 1444 C CA . LEU A 1 185 ? 14.359 7.197 -14.762 1.00 74.94 185 LEU A CA 1
ATOM 1445 C C . LEU A 1 185 ? 15.377 6.265 -14.095 1.00 74.94 185 LEU A C 1
ATOM 1447 O O . LEU A 1 185 ? 16.559 6.279 -14.440 1.00 74.94 185 LEU A O 1
ATOM 1451 N N . MET A 1 186 ? 14.920 5.498 -13.112 1.00 73.50 186 MET A N 1
ATOM 1452 C CA . MET A 1 186 ? 15.751 4.701 -12.224 1.00 73.50 186 MET A CA 1
ATOM 1453 C C . MET A 1 186 ? 15.998 3.284 -12.721 1.00 73.50 186 MET A C 1
ATOM 1455 O O . MET A 1 186 ? 17.075 2.743 -12.468 1.00 73.50 186 MET A O 1
ATOM 1459 N N . ARG A 1 187 ? 15.053 2.726 -13.479 1.00 67.94 187 ARG A N 1
ATOM 1460 C CA . ARG A 1 187 ? 15.053 1.333 -13.938 1.00 67.94 187 ARG A CA 1
ATOM 1461 C C . ARG A 1 187 ? 16.348 0.881 -14.621 1.00 67.94 187 ARG A C 1
ATOM 1463 O O . ARG A 1 187 ? 16.845 -0.202 -14.335 1.00 67.94 187 ARG A O 1
ATOM 1470 N N . ASP A 1 188 ? 16.914 1.718 -15.486 1.00 73.62 188 ASP A N 1
ATOM 1471 C CA . ASP A 1 188 ? 18.103 1.366 -16.280 1.00 73.62 188 ASP A CA 1
ATOM 1472 C C . ASP A 1 188 ? 19.397 2.003 -15.736 1.00 73.62 188 ASP A C 1
ATOM 1474 O O . ASP A 1 188 ? 20.474 1.934 -16.348 1.00 73.62 188 ASP A O 1
ATOM 1478 N N . LYS A 1 189 ? 19.314 2.661 -14.574 1.00 80.75 189 LYS A N 1
ATOM 1479 C CA . LYS A 1 189 ? 20.426 3.425 -14.017 1.00 80.75 189 LYS A CA 1
ATOM 1480 C C . LYS A 1 189 ? 21.413 2.497 -13.318 1.00 80.75 189 LYS A C 1
ATOM 1482 O O . LYS A 1 189 ? 21.080 1.772 -12.388 1.00 80.75 189 LYS A O 1
ATOM 1487 N N . HIS A 1 190 ? 22.669 2.570 -13.742 1.00 84.44 190 HIS A N 1
ATOM 1488 C CA . HIS A 1 190 ? 23.766 1.854 -13.103 1.00 84.44 190 HIS A CA 1
ATOM 1489 C C . HIS A 1 190 ? 24.415 2.738 -12.036 1.00 84.44 190 HIS A C 1
ATOM 1491 O O . HIS A 1 190 ? 24.766 3.891 -12.299 1.00 84.44 190 HIS A O 1
ATOM 1497 N N . PHE A 1 191 ? 24.602 2.193 -10.835 1.00 87.88 191 PHE A N 1
ATOM 1498 C CA . PHE A 1 191 ? 25.236 2.891 -9.718 1.00 87.88 191 PHE A CA 1
ATOM 1499 C C . PHE A 1 191 ? 26.642 2.355 -9.490 1.00 87.88 191 PHE A C 1
ATOM 1501 O O . PHE A 1 191 ? 26.869 1.149 -9.484 1.00 87.88 191 PHE A O 1
ATOM 1508 N N . THR A 1 192 ? 27.596 3.259 -9.285 1.00 90.31 192 THR A N 1
ATOM 1509 C CA . THR A 1 192 ? 29.001 2.907 -9.034 1.00 90.31 192 THR A CA 1
ATOM 1510 C C . THR A 1 192 ? 29.319 2.741 -7.549 1.00 90.31 192 THR A C 1
ATOM 1512 O O . THR A 1 192 ? 30.399 2.268 -7.209 1.00 90.31 192 THR A O 1
ATOM 1515 N N . ASN A 1 193 ? 28.407 3.142 -6.659 1.00 93.31 193 ASN A N 1
ATOM 1516 C CA . ASN A 1 193 ? 28.552 3.019 -5.212 1.00 93.31 193 ASN A CA 1
ATOM 1517 C C . ASN A 1 193 ? 27.186 2.961 -4.510 1.00 93.31 193 ASN A C 1
ATOM 1519 O O . ASN A 1 193 ? 26.157 3.338 -5.079 1.00 93.31 193 ASN A O 1
ATOM 1523 N N . LEU A 1 194 ? 27.207 2.486 -3.263 1.00 90.25 194 LEU A N 1
ATOM 1524 C CA . LEU A 1 194 ? 26.012 2.248 -2.460 1.00 90.25 194 LEU A CA 1
ATOM 1525 C C . LEU A 1 194 ? 25.288 3.544 -2.074 1.00 90.25 194 LEU A C 1
ATOM 1527 O O . LEU A 1 194 ? 24.065 3.573 -2.118 1.00 90.25 194 LEU A O 1
ATOM 1531 N N . ASP A 1 195 ? 26.007 4.621 -1.758 1.00 90.38 195 ASP A N 1
ATOM 1532 C CA . ASP A 1 195 ? 25.391 5.888 -1.338 1.00 90.38 195 ASP A CA 1
ATOM 1533 C C . ASP A 1 195 ? 24.544 6.497 -2.461 1.00 90.38 195 ASP A C 1
ATOM 1535 O O . ASP A 1 195 ? 23.398 6.905 -2.253 1.00 90.38 195 ASP A O 1
ATOM 1539 N N . ALA A 1 196 ? 25.080 6.489 -3.685 1.00 85.38 196 ALA A N 1
ATOM 1540 C CA . ALA A 1 196 ? 24.355 6.917 -4.872 1.00 85.38 196 ALA A CA 1
ATOM 1541 C C . ALA A 1 196 ? 23.131 6.027 -5.130 1.00 85.38 196 ALA A C 1
ATOM 1543 O O . ALA A 1 196 ? 22.069 6.550 -5.467 1.00 85.38 196 ALA A O 1
ATOM 1544 N N . TYR A 1 197 ? 23.249 4.710 -4.944 1.00 87.38 197 TYR A N 1
ATOM 1545 C CA . TYR A 1 197 ? 22.110 3.800 -5.052 1.00 87.38 197 TYR A CA 1
ATOM 1546 C C . TYR A 1 197 ? 21.033 4.117 -4.005 1.00 87.38 197 TYR A C 1
ATOM 1548 O O . TYR A 1 197 ? 19.887 4.349 -4.376 1.00 87.38 197 TYR A O 1
ATOM 1556 N N . LEU A 1 198 ? 21.388 4.203 -2.720 1.00 86.38 198 LEU A N 1
ATOM 1557 C CA . LEU A 1 198 ? 20.440 4.394 -1.617 1.00 86.38 198 LEU A CA 1
ATOM 1558 C C . LEU A 1 198 ? 19.686 5.723 -1.702 1.00 86.38 198 LEU A C 1
ATOM 1560 O O . LEU A 1 198 ? 18.472 5.742 -1.501 1.00 86.38 198 LEU A O 1
ATOM 1564 N N . LEU A 1 199 ? 20.372 6.818 -2.055 1.00 82.75 199 LEU A N 1
ATOM 1565 C CA . LEU A 1 199 ? 19.733 8.127 -2.222 1.00 82.75 199 LEU A CA 1
ATOM 1566 C C . LEU A 1 199 ? 18.614 8.079 -3.265 1.00 82.75 199 LEU A C 1
ATOM 1568 O O . LEU A 1 199 ? 17.563 8.693 -3.092 1.00 82.75 199 LEU A O 1
ATOM 1572 N N . ASN A 1 200 ? 18.845 7.346 -4.353 1.00 78.94 200 ASN A N 1
ATOM 1573 C CA . ASN A 1 200 ? 17.857 7.230 -5.407 1.00 78.94 200 ASN A CA 1
ATOM 1574 C C . ASN A 1 200 ? 16.805 6.146 -5.086 1.00 78.94 200 ASN A C 1
ATOM 1576 O O . ASN A 1 200 ? 15.622 6.355 -5.345 1.00 78.94 200 ASN A O 1
ATOM 1580 N N . ARG A 1 201 ? 17.201 5.027 -4.463 1.00 81.88 201 ARG A N 1
ATOM 1581 C CA . ARG A 1 201 ? 16.294 3.936 -4.080 1.00 81.88 201 ARG A CA 1
ATOM 1582 C C . ARG A 1 201 ? 15.248 4.384 -3.061 1.00 81.88 201 ARG A C 1
ATOM 1584 O O . ARG A 1 201 ? 14.126 3.908 -3.125 1.00 81.88 201 ARG A O 1
ATOM 1591 N N . ALA A 1 202 ? 15.573 5.329 -2.177 1.00 78.06 202 ALA A N 1
ATOM 1592 C CA . ALA A 1 202 ? 14.608 5.918 -1.245 1.00 78.06 202 ALA A CA 1
ATOM 1593 C C . ALA A 1 202 ? 13.438 6.640 -1.948 1.00 78.06 202 ALA A C 1
ATOM 1595 O O . ALA A 1 202 ? 12.333 6.704 -1.413 1.00 78.06 202 ALA A O 1
ATOM 1596 N N . LEU A 1 203 ? 13.668 7.198 -3.140 1.00 76.00 203 LEU A N 1
ATOM 1597 C CA . LEU A 1 203 ? 12.614 7.825 -3.944 1.00 76.00 203 LEU A CA 1
ATOM 1598 C C . LEU A 1 203 ? 11.821 6.775 -4.721 1.00 76.00 203 LEU A C 1
ATOM 1600 O O . LEU A 1 203 ? 10.594 6.813 -4.741 1.00 76.00 203 LEU A O 1
ATOM 1604 N N . ASP A 1 204 ? 12.542 5.831 -5.315 1.00 75.19 204 ASP A N 1
ATOM 1605 C CA . ASP A 1 204 ? 12.012 4.731 -6.116 1.00 75.19 204 ASP A CA 1
ATOM 1606 C C . ASP A 1 204 ? 11.108 3.784 -5.305 1.00 75.19 204 ASP A C 1
ATOM 1608 O O . ASP A 1 204 ? 10.027 3.422 -5.756 1.00 75.19 204 ASP A O 1
ATOM 1612 N N . CYS A 1 205 ? 11.457 3.477 -4.049 1.00 75.56 205 CYS A N 1
ATOM 1613 C CA . CYS A 1 205 ? 10.616 2.664 -3.162 1.00 75.56 205 CYS A CA 1
ATOM 1614 C C . CYS A 1 205 ? 9.389 3.406 -2.604 1.00 75.56 205 CYS A C 1
ATOM 1616 O O . CYS A 1 205 ? 8.704 2.888 -1.724 1.00 75.56 205 CYS A O 1
ATOM 1618 N N . GLY A 1 206 ? 9.129 4.636 -3.058 1.00 69.88 206 GLY A N 1
ATOM 1619 C CA . GLY A 1 206 ? 7.951 5.392 -2.653 1.00 69.88 206 GLY A CA 1
ATOM 1620 C C . GLY A 1 206 ? 7.980 5.868 -1.198 1.00 69.88 206 GLY A C 1
ATOM 1621 O O . GLY A 1 206 ? 6.928 6.193 -0.655 1.00 69.88 206 GLY A O 1
ATOM 1622 N N . ALA A 1 207 ? 9.148 5.981 -0.547 1.00 70.25 207 ALA A N 1
ATOM 1623 C CA . ALA A 1 207 ? 9.219 6.392 0.864 1.00 70.25 207 ALA A CA 1
ATOM 1624 C C . ALA A 1 207 ? 8.533 7.750 1.131 1.00 70.25 207 ALA A C 1
ATOM 1626 O O . ALA A 1 207 ? 7.913 7.951 2.174 1.00 70.25 207 ALA A O 1
ATOM 1627 N N . LYS A 1 208 ? 8.579 8.669 0.156 1.00 67.2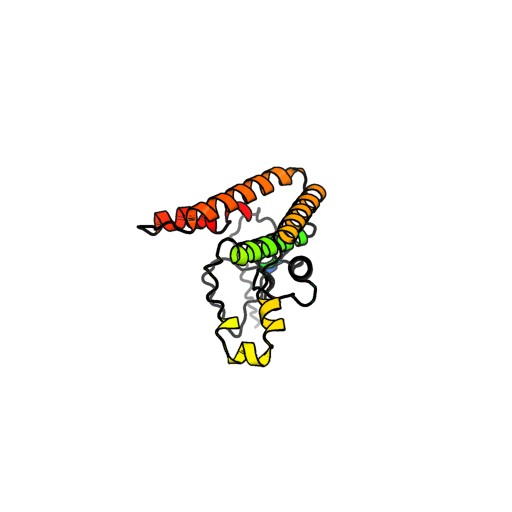5 208 LYS A N 1
ATOM 1628 C CA . LYS A 1 208 ? 7.889 9.971 0.212 1.00 67.25 208 LYS A CA 1
ATOM 1629 C C . LYS A 1 208 ? 6.374 9.899 -0.023 1.00 67.25 208 LYS A C 1
ATOM 1631 O O . LYS A 1 208 ? 5.680 10.865 0.281 1.00 67.25 208 LYS A O 1
ATOM 1636 N N . LEU A 1 209 ? 5.872 8.808 -0.604 1.00 57.00 209 LEU A N 1
ATOM 1637 C CA . LEU A 1 209 ? 4.440 8.556 -0.785 1.00 57.00 209 LEU A CA 1
ATOM 1638 C C . LEU A 1 209 ? 3.811 8.077 0.531 1.00 57.00 209 LEU A C 1
ATOM 1640 O O . LEU A 1 209 ? 2.700 8.475 0.860 1.00 57.00 209 LEU A O 1
ATOM 1644 N N . VAL A 1 210 ? 4.560 7.277 1.298 1.00 58.31 210 VAL A N 1
ATOM 1645 C CA . VAL A 1 210 ? 4.131 6.703 2.584 1.00 58.31 210 VAL A CA 1
ATOM 1646 C C . VAL A 1 210 ? 4.309 7.687 3.753 1.00 58.31 210 VAL A C 1
ATOM 1648 O O . VAL A 1 210 ? 3.555 7.628 4.720 1.00 58.31 210 VAL A O 1
ATOM 1651 N N . ASN A 1 211 ? 5.258 8.628 3.668 1.00 49.28 211 ASN A N 1
ATOM 1652 C CA . ASN A 1 211 ? 5.461 9.681 4.670 1.00 49.28 211 ASN A CA 1
ATOM 1653 C C . ASN A 1 211 ? 5.711 11.056 4.015 1.00 49.28 211 ASN A C 1
ATOM 1655 O O . ASN A 1 211 ? 6.863 11.453 3.813 1.00 49.28 211 ASN A O 1
ATOM 1659 N N . PRO A 1 212 ? 4.652 11.790 3.644 1.00 44.97 212 PRO A N 1
ATOM 1660 C CA . PRO A 1 212 ? 4.776 13.135 3.106 1.00 44.97 212 PRO A CA 1
ATOM 1661 C C . PRO A 1 212 ? 4.791 14.141 4.255 1.00 44.97 212 PRO A C 1
ATOM 1663 O O . PRO A 1 212 ? 3.762 14.713 4.615 1.00 44.97 212 PRO A O 1
ATOM 1666 N N . SER A 1 213 ? 5.972 14.322 4.840 1.00 39.72 213 SER A N 1
ATOM 1667 C CA . SER A 1 213 ? 6.301 15.503 5.645 1.00 39.72 213 SER A CA 1
ATOM 1668 C C . SER A 1 213 ? 6.256 16.777 4.806 1.00 39.72 213 SER A C 1
ATOM 1670 O O . SER A 1 213 ? 6.804 16.724 3.675 1.00 39.72 213 SER A O 1
#

Nearest PDB structures (foldseek):
  6vyd-assembly2_B  TM=8.464E-01  e=6.935E-05  Fusarium graminearum PH-1
  6vyd-assembly1_A  TM=7.974E-01  e=4.064E-05  Fusarium graminearum PH-1
  6w26-assembly2_A  TM=7.858E-01  e=4.770E-05  Fusarium graminearum PH-1
  5er8-assembly2_B  TM=8.128E-01  e=2.936E-04  Diaporthe amygdali
  7vta-assembly1_A  TM=7.227E-01  e=6.906E-04  Talaromyces verruculosus

Solvent-accessible surface area (backbone atoms only — not comparable to full-atom values): 12684 Å² total; per-residue (Å²): 136,86,86,86,80,84,88,77,82,74,84,84,83,76,72,99,75,72,79,76,78,82,39,39,42,76,45,84,75,52,77,86,77,58,68,80,65,90,62,97,62,87,58,38,27,22,76,54,28,66,53,20,41,52,25,32,49,49,40,27,30,74,56,54,34,79,92,29,54,80,70,63,87,52,42,78,36,95,83,89,45,18,49,48,21,49,77,43,19,70,46,52,83,93,46,34,33,58,53,18,24,51,51,28,48,49,42,48,44,38,56,70,64,73,63,51,64,77,82,79,46,66,64,78,68,32,66,66,58,30,65,73,58,32,68,67,54,47,51,62,73,64,56,73,62,51,74,66,54,55,53,52,50,52,51,48,52,54,52,52,36,49,72,76,40,54,88,50,35,66,57,53,53,54,37,50,51,53,31,55,58,45,39,68,67,48,74,82,61,84,66,96,47,68,67,66,39,50,66,49,45,48,46,52,71,34,50,55,65,80,54,74,126

Foldseek 3Di:
DDDDDDPPPDPPDDDPDD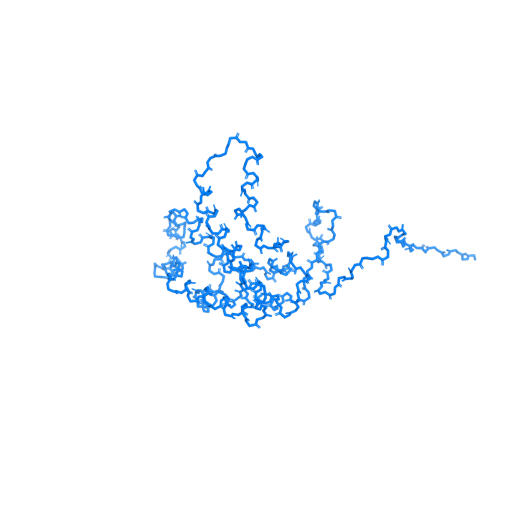DDQDFWDQFDDDPVVNPPDPDPDGFIFGPLLVLLQVLLQVLQCLFQNNVRRVLDDFQDDPPRGGPLRGVVVSPDNLCSSLVSNVRSLVRLCCVPPLVCDPPPPVCVVPPVNCVVCPVVSSVSSPDGGDPVSNVVVVVVSLVVCCVRPVPCSVVLVVLVVQQVVLSNVLSPDDDPDDVVVVVSVCSNVSVCNVDVD

InterPro domains:
  IPR008949 Isoprenoid synthase domain superfamily [G3DSA:1.10.600.10] (20-211)
  IPR008949 Isoprenoid synthase domain superfamily [SSF48576] (40-209)

Radius of gyration: 21.73 Å; Cα contacts (8 Å, |Δi|>4): 188; chains: 1; bounding box: 43×48×80 Å

Organism: Aspergillus brasiliensis (strain CBS 101740 / IMI 381727 / IBT 21946) (NCBI:txid767769)

pLDDT: mean 75.55, std 18.86, range [30.53, 97.06]